Protein AF-A0A7S0ETT3-F1 (afdb_monomer_lite)

Organism: NCBI:txid3032

InterPro domains:
  IPR025924 YHYH domain [PF14240] (1-107)

Radius of gyration: 17.89 Å; chains: 1; bounding box: 46×50×37 Å

Foldseek 3Di:
DAFPVRAAADLFDDDDPPRDRCPDDCQPADDLQQWHADPVRRIHHNAQGQVLCVVQQAFDFPGSVLLPDPCSVVSGDQFADDDPNAGGHWDFGAADQQGATEIEQADRVGRGGAAACVVVPPPGPADNQQWDQDPPPRGIHHYQHSDPSRHGPDDPFDFPDWDWDPPDPPDTDIDTGGYHPVVVVVVVVVPPD

Secondary structure (DSSP, 8-state):
-EETTSPBB-SS---STT-----S--TTS--TTSEEE-TT--EEESS--HHHHHHTT----S-TTGGGSSSGGGGS-SBPPEETTEE-S--EEEE-TTS-EEE-SB-TTT-BBP--HHHHGGG----TTSEEE-TTT--EEEE--SSSS-S--S--SEEEEEEEEEEETTEEEEEEEEE-HHHHHHHHHH---

Structure (mmCIF, N/CA/C/O backbone):
data_AF-A0A7S0ETT3-F1
#
_entry.id   AF-A0A7S0ETT3-F1
#
loop_
_atom_site.group_PDB
_atom_site.id
_atom_site.type_symbol
_atom_site.label_atom_id
_atom_site.label_alt_id
_atom_site.label_comp_id
_atom_site.label_asym_id
_atom_site.label_entity_id
_atom_site.label_seq_id
_atom_site.pdbx_PDB_ins_code
_atom_site.Cartn_x
_atom_site.Cartn_y
_atom_site.Cartn_z
_atom_site.occupancy
_atom_site.B_iso_or_equiv
_atom_site.auth_seq_id
_atom_site.auth_comp_id
_atom_site.auth_asym_id
_atom_site.auth_atom_id
_atom_site.pdbx_PDB_model_num
ATOM 1 N N . GLY A 1 1 ? 3.659 -10.870 -0.869 1.00 91.06 1 GLY A N 1
ATOM 2 C CA . GLY A 1 1 ? 2.209 -11.173 -0.844 1.00 91.06 1 GLY A CA 1
ATOM 3 C C . GLY A 1 1 ? 1.653 -11.018 -2.242 1.00 91.06 1 GLY A C 1
ATOM 4 O O . GLY A 1 1 ? 2.444 -10.826 -3.158 1.00 91.06 1 GLY A O 1
ATOM 5 N N . PHE A 1 2 ? 0.336 -11.058 -2.416 1.00 95.88 2 PHE A N 1
ATOM 6 C CA . PHE A 1 2 ? -0.297 -10.838 -3.722 1.00 95.88 2 PHE A CA 1
ATOM 7 C C . PHE A 1 2 ? -1.311 -9.710 -3.638 1.00 95.88 2 PHE A C 1
ATOM 9 O O . PHE A 1 2 ? -2.062 -9.620 -2.664 1.00 95.88 2 PHE A O 1
ATOM 16 N N . ALA A 1 3 ? -1.319 -8.864 -4.660 1.00 97.44 3 ALA A N 1
ATOM 17 C CA . ALA A 1 3 ? -2.344 -7.863 -4.855 1.00 97.44 3 ALA A CA 1
ATOM 18 C C . ALA A 1 3 ? -3.672 -8.506 -5.279 1.00 97.44 3 ALA A C 1
ATOM 20 O O . ALA A 1 3 ? -3.701 -9.628 -5.789 1.00 97.44 3 ALA A O 1
ATOM 21 N N . ILE A 1 4 ? -4.783 -7.787 -5.110 1.00 96.81 4 ILE A N 1
ATOM 22 C CA . ILE A 1 4 ? -6.125 -8.265 -5.494 1.00 96.81 4 ILE A CA 1
ATOM 23 C C . ILE A 1 4 ? -6.276 -8.519 -7.003 1.00 96.81 4 ILE A C 1
ATOM 25 O O . ILE A 1 4 ? -7.163 -9.260 -7.410 1.00 96.81 4 ILE A O 1
ATOM 29 N N . ASN A 1 5 ? -5.397 -7.950 -7.833 1.00 95.69 5 ASN A N 1
ATOM 30 C CA . ASN A 1 5 ? -5.315 -8.234 -9.269 1.00 95.69 5 ASN A CA 1
ATOM 31 C C . ASN A 1 5 ? -4.357 -9.397 -9.608 1.00 95.69 5 ASN A C 1
ATOM 33 O O . ASN A 1 5 ? -4.062 -9.622 -10.778 1.00 95.69 5 ASN A O 1
ATOM 37 N N . GLY A 1 6 ? -3.844 -10.114 -8.603 1.00 95.69 6 GLY A N 1
ATOM 38 C CA . GLY A 1 6 ? -2.946 -11.260 -8.760 1.00 95.69 6 GLY A CA 1
ATOM 39 C C . GLY A 1 6 ? -1.465 -10.912 -8.933 1.00 95.69 6 GLY A C 1
ATOM 40 O O . GLY A 1 6 ? -0.632 -11.817 -8.924 1.00 95.69 6 GLY A O 1
ATOM 41 N N . VAL A 1 7 ? -1.105 -9.630 -9.051 1.00 96.38 7 VAL A N 1
ATOM 42 C CA . VAL A 1 7 ? 0.296 -9.208 -9.195 1.00 96.38 7 VAL A CA 1
ATOM 43 C C . VAL A 1 7 ? 1.031 -9.340 -7.851 1.00 96.38 7 VAL A C 1
ATOM 45 O O . VAL A 1 7 ? 0.507 -8.907 -6.821 1.00 96.38 7 VAL A O 1
ATOM 48 N N . PRO A 1 8 ? 2.242 -9.920 -7.803 1.00 95.44 8 PRO A N 1
ATOM 49 C CA . PRO A 1 8 ? 3.003 -10.028 -6.563 1.00 95.44 8 PRO A CA 1
ATOM 50 C C . PRO A 1 8 ? 3.417 -8.666 -5.986 1.00 95.44 8 PRO A C 1
ATOM 52 O O . PRO A 1 8 ? 3.894 -7.789 -6.704 1.00 95.44 8 PRO A O 1
ATOM 55 N N . PHE A 1 9 ? 3.313 -8.537 -4.662 1.00 94.00 9 PHE A N 1
ATOM 56 C CA . PHE A 1 9 ? 4.006 -7.510 -3.880 1.00 94.00 9 PHE A CA 1
ATOM 57 C C . PHE A 1 9 ? 5.355 -8.050 -3.414 1.00 94.00 9 PHE A C 1
ATOM 59 O O . PHE A 1 9 ? 5.395 -9.041 -2.667 1.00 94.00 9 PHE A O 1
ATOM 66 N N . VAL A 1 10 ? 6.434 -7.374 -3.803 1.00 89.38 10 VAL A N 1
ATOM 67 C CA . VAL A 1 10 ? 7.817 -7.772 -3.532 1.00 89.38 10 VAL A CA 1
ATOM 68 C C . VAL A 1 10 ? 8.529 -6.629 -2.813 1.00 89.38 10 VAL A C 1
ATOM 70 O O . VAL A 1 10 ? 8.758 -5.578 -3.385 1.00 89.38 10 VAL A O 1
ATOM 73 N N . HIS A 1 11 ? 8.855 -6.817 -1.530 1.00 82.69 11 HIS A N 1
ATOM 74 C CA . HIS A 1 11 ? 9.477 -5.766 -0.715 1.00 82.69 11 HIS A CA 1
ATOM 75 C C . HIS A 1 11 ? 10.946 -5.489 -1.086 1.00 82.69 11 HIS A C 1
ATOM 77 O O . HIS A 1 11 ? 11.376 -4.337 -1.070 1.00 82.69 11 HIS A O 1
ATOM 83 N N . ARG A 1 12 ? 11.729 -6.541 -1.362 1.00 70.56 12 ARG A N 1
ATOM 84 C CA . ARG A 1 12 ? 13.150 -6.430 -1.721 1.00 70.56 12 ARG A CA 1
ATOM 85 C C . ARG A 1 12 ? 13.325 -6.495 -3.230 1.00 70.56 12 ARG A C 1
ATOM 87 O O . ARG A 1 12 ? 12.878 -7.450 -3.856 1.00 70.56 12 ARG A O 1
ATOM 94 N N . HIS A 1 13 ? 14.072 -5.546 -3.768 1.00 59.38 13 HIS A N 1
ATOM 95 C CA . HIS A 1 13 ? 14.529 -5.568 -5.146 1.00 59.38 13 HIS A CA 1
ATOM 96 C C . HIS A 1 13 ? 15.811 -6.409 -5.245 1.00 59.38 13 HIS A C 1
ATOM 98 O O . HIS A 1 13 ? 16.885 -5.963 -4.851 1.00 59.38 13 HIS A O 1
ATOM 104 N N . TYR A 1 14 ? 15.681 -7.659 -5.695 1.00 52.03 14 TYR A N 1
ATOM 105 C CA . TYR A 1 14 ? 16.818 -8.515 -6.046 1.00 52.03 14 TYR A CA 1
ATOM 106 C C . TYR A 1 14 ? 17.037 -8.385 -7.551 1.00 52.03 14 TYR A C 1
ATOM 108 O O . TYR A 1 14 ? 16.421 -9.114 -8.323 1.00 52.03 14 TYR A O 1
ATOM 116 N N . ASP A 1 15 ? 17.896 -7.454 -7.953 1.00 46.25 15 ASP A N 1
ATOM 117 C CA . ASP A 1 15 ? 18.413 -7.425 -9.316 1.00 46.25 15 ASP A CA 1
ATOM 118 C C . ASP A 1 15 ? 19.884 -7.841 -9.274 1.00 46.25 15 ASP A C 1
ATOM 120 O O . ASP A 1 15 ? 20.656 -7.281 -8.499 1.00 46.25 15 ASP A O 1
ATOM 124 N N . ASP A 1 16 ? 20.217 -8.807 -10.135 1.00 42.44 16 ASP A N 1
ATOM 125 C CA . ASP A 1 16 ? 21.523 -9.432 -10.393 1.00 42.44 16 ASP A CA 1
ATOM 126 C C . ASP A 1 16 ? 21.766 -10.807 -9.722 1.00 42.44 16 ASP A C 1
ATOM 128 O O . ASP A 1 16 ? 21.651 -11.007 -8.511 1.00 42.44 16 ASP A O 1
ATOM 132 N N . SER A 1 17 ? 22.125 -11.751 -10.598 1.00 41.44 17 SER A N 1
ATOM 133 C CA . SER A 1 17 ? 22.796 -13.052 -10.446 1.00 41.44 17 SER A CA 1
ATOM 134 C C . SER A 1 17 ? 23.644 -13.336 -9.196 1.00 41.44 17 SER A C 1
ATOM 136 O O . SER A 1 17 ? 23.818 -14.513 -8.881 1.00 41.44 17 SER A O 1
ATOM 138 N N . ASP A 1 18 ? 24.141 -12.333 -8.477 1.00 45.78 18 ASP A N 1
ATOM 139 C CA . ASP A 1 18 ? 24.990 -12.507 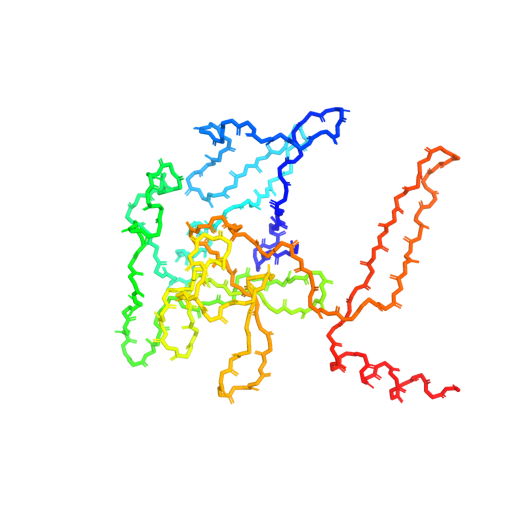-7.287 1.00 45.78 18 ASP A CA 1
ATOM 140 C C . ASP A 1 18 ? 24.242 -12.446 -5.944 1.00 45.78 18 ASP A C 1
ATOM 142 O O . ASP A 1 18 ? 24.839 -12.611 -4.875 1.00 45.78 18 ASP A O 1
ATOM 146 N N . GLY A 1 19 ? 22.925 -12.238 -5.973 1.00 47.16 19 GLY A N 1
ATOM 147 C CA . GLY A 1 19 ? 22.081 -12.304 -4.785 1.00 47.16 19 GLY A CA 1
ATOM 148 C C . GLY A 1 19 ? 22.398 -11.252 -3.712 1.00 47.16 19 GLY A C 1
ATOM 149 O O . GLY A 1 19 ? 22.178 -11.476 -2.520 1.00 47.16 19 GLY A O 1
ATOM 150 N N . GLN A 1 20 ? 22.946 -10.113 -4.131 1.00 43.69 20 GLN A N 1
ATOM 151 C CA . GLN A 1 20 ? 23.261 -8.981 -3.266 1.00 43.69 20 GLN A CA 1
ATOM 152 C C . GLN A 1 20 ? 22.113 -7.967 -3.249 1.00 43.69 20 GLN A C 1
ATOM 154 O O . GLN A 1 20 ? 21.419 -7.760 -4.240 1.00 43.69 20 GLN A O 1
ATOM 159 N N . ASP A 1 21 ? 21.924 -7.325 -2.095 1.00 47.66 21 ASP A N 1
ATOM 160 C CA . ASP A 1 21 ? 20.924 -6.277 -1.874 1.00 47.66 21 ASP A CA 1
ATOM 161 C C . ASP A 1 21 ? 21.311 -5.037 -2.694 1.00 47.66 21 ASP A C 1
ATOM 163 O O . ASP A 1 21 ? 22.201 -4.271 -2.304 1.00 47.66 21 ASP A O 1
ATOM 167 N N . TYR A 1 22 ? 20.695 -4.850 -3.864 1.00 49.09 22 TYR A N 1
ATOM 168 C CA . TYR A 1 22 ? 20.975 -3.687 -4.696 1.00 49.09 22 TYR A CA 1
ATOM 169 C C . TYR A 1 22 ? 20.338 -2.448 -4.052 1.00 49.09 22 TYR A C 1
ATOM 171 O O . TYR A 1 22 ? 19.210 -2.067 -4.338 1.00 49.09 22 TYR A O 1
ATOM 179 N N . SER A 1 23 ? 21.096 -1.781 -3.180 1.00 48.47 23 SER A N 1
ATOM 180 C CA . SER A 1 23 ? 20.791 -0.446 -2.629 1.00 48.47 23 SER A CA 1
ATOM 181 C C . SER A 1 23 ? 21.058 0.695 -3.631 1.00 48.47 23 SER A C 1
ATOM 183 O O . SER A 1 23 ? 21.233 1.853 -3.250 1.00 48.47 23 SER A O 1
ATOM 185 N N . GLY A 1 24 ? 21.146 0.358 -4.922 1.00 49.88 24 GLY A N 1
ATOM 186 C CA . GLY A 1 24 ? 21.443 1.280 -6.009 1.00 49.88 24 GLY A CA 1
ATOM 187 C C . GLY A 1 24 ? 20.281 2.209 -6.361 1.00 49.88 24 GLY A C 1
ATOM 188 O O . GLY A 1 24 ? 19.148 2.051 -5.920 1.00 49.88 24 GLY A O 1
ATOM 189 N N . ASN A 1 25 ? 20.598 3.217 -7.170 1.00 45.19 25 ASN A N 1
ATOM 190 C CA . ASN A 1 25 ? 19.705 4.310 -7.534 1.00 45.19 25 ASN A CA 1
ATOM 191 C C . ASN A 1 25 ? 18.450 3.798 -8.282 1.00 45.19 25 ASN A C 1
ATOM 193 O O . ASN A 1 25 ? 18.527 3.462 -9.461 1.00 45.19 25 ASN A O 1
ATOM 197 N N . MET A 1 26 ? 17.298 3.777 -7.597 1.00 53.03 26 MET A N 1
ATOM 198 C CA . MET A 1 26 ? 15.990 3.253 -8.051 1.00 53.03 26 MET A CA 1
ATOM 199 C C . MET A 1 26 ? 15.341 4.055 -9.200 1.00 53.03 26 MET A C 1
ATOM 201 O O . MET A 1 26 ? 14.186 3.830 -9.563 1.00 53.03 26 MET A O 1
ATOM 205 N N . ASN A 1 27 ? 16.064 5.020 -9.768 1.00 46.47 27 ASN A N 1
ATOM 206 C CA . ASN A 1 27 ? 15.517 6.082 -10.608 1.00 46.47 27 ASN A CA 1
ATOM 207 C C . ASN A 1 27 ? 15.065 5.642 -12.013 1.00 46.47 27 ASN A C 1
ATOM 209 O O . ASN A 1 27 ? 14.502 6.470 -12.722 1.00 46.47 27 ASN A O 1
ATOM 213 N N . MET A 1 28 ? 15.274 4.384 -12.429 1.00 49.62 28 MET A N 1
ATOM 214 C CA . MET A 1 28 ? 14.880 3.889 -13.766 1.00 49.62 28 MET A CA 1
ATOM 215 C C . MET A 1 28 ? 14.181 2.517 -13.767 1.00 49.62 28 MET A C 1
ATOM 217 O O . MET A 1 28 ? 14.100 1.882 -14.815 1.00 49.62 28 MET A O 1
ATOM 221 N N . LEU A 1 29 ? 13.693 2.042 -12.617 1.00 70.50 29 LEU A N 1
ATOM 222 C CA . LEU A 1 29 ? 13.254 0.648 -12.472 1.00 70.50 29 LEU A CA 1
ATOM 223 C C . LEU A 1 29 ? 11.739 0.438 -12.479 1.00 70.50 29 LEU A C 1
ATOM 225 O O . LEU A 1 29 ? 11.330 -0.694 -12.679 1.00 70.50 29 LEU A O 1
ATOM 229 N N .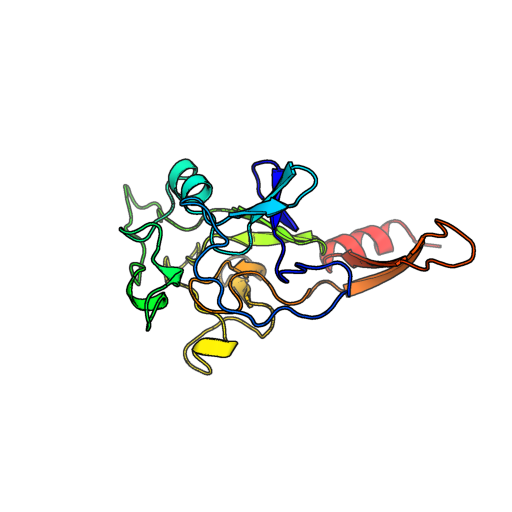 PHE A 1 30 ? 10.906 1.470 -12.311 1.00 85.56 30 PHE A N 1
ATOM 230 C CA . PHE A 1 30 ? 9.451 1.298 -12.182 1.00 85.56 30 PHE A CA 1
ATOM 231 C C . PHE A 1 30 ? 8.659 2.038 -13.254 1.00 85.56 30 PHE A C 1
ATOM 233 O O . PHE A 1 30 ? 9.007 3.151 -13.654 1.00 85.56 30 PHE A O 1
ATOM 240 N N . ASP A 1 31 ? 7.567 1.421 -13.693 1.00 90.50 31 ASP A N 1
ATOM 241 C CA . ASP A 1 31 ? 6.573 2.056 -14.542 1.00 90.50 31 ASP A CA 1
ATOM 242 C C . ASP A 1 31 ? 5.694 3.046 -13.755 1.00 90.50 31 ASP A C 1
ATOM 244 O O . ASP A 1 31 ? 5.788 3.190 -12.532 1.00 90.50 31 ASP A O 1
ATOM 248 N N . SER A 1 32 ? 4.792 3.735 -14.456 1.00 91.94 32 SER A N 1
ATOM 249 C CA . SER A 1 32 ? 3.862 4.685 -13.834 1.00 91.94 32 SER A CA 1
ATOM 250 C C . SER A 1 32 ? 2.867 4.038 -12.865 1.00 91.94 32 SER A C 1
ATOM 252 O O . SER A 1 32 ? 2.198 4.745 -12.114 1.00 91.94 32 SER A O 1
ATOM 254 N N . CYS A 1 33 ? 2.747 2.711 -12.884 1.00 92.75 33 CYS A N 1
ATOM 255 C CA . CYS A 1 33 ? 1.895 1.939 -11.997 1.00 92.75 33 CYS A CA 1
ATOM 256 C C . CYS A 1 33 ? 2.638 1.435 -10.755 1.00 92.75 33 CYS A C 1
ATOM 258 O O . CYS A 1 33 ? 2.001 0.764 -9.948 1.00 92.75 33 CYS A O 1
ATOM 260 N N . GLY A 1 34 ? 3.928 1.738 -10.571 1.00 90.06 34 GLY A N 1
ATOM 261 C CA . GLY A 1 34 ? 4.693 1.385 -9.372 1.00 90.06 34 GLY A CA 1
ATOM 262 C C . GLY A 1 34 ? 5.270 -0.036 -9.357 1.00 90.06 34 GLY A C 1
ATOM 263 O O . GLY A 1 34 ? 5.532 -0.592 -8.284 1.00 90.06 34 GLY A O 1
ATOM 264 N N . GLY A 1 35 ? 5.450 -0.651 -10.528 1.00 90.81 35 GLY A N 1
ATOM 265 C CA . GLY A 1 35 ? 6.061 -1.974 -10.653 1.00 90.81 35 GLY A CA 1
ATOM 266 C C . GLY A 1 35 ? 6.922 -2.126 -11.900 1.00 90.81 35 GLY A C 1
ATOM 267 O O . GLY A 1 35 ? 7.148 -1.173 -12.641 1.00 90.81 35 GLY A O 1
ATOM 268 N N . HIS A 1 36 ? 7.444 -3.332 -12.106 1.00 89.44 36 HIS A N 1
ATOM 269 C CA . HIS A 1 36 ? 8.190 -3.693 -13.311 1.00 89.44 36 HIS A CA 1
ATOM 270 C C . HIS A 1 36 ? 8.212 -5.197 -13.539 1.00 89.44 36 HIS A C 1
ATOM 272 O O . HIS A 1 36 ? 7.817 -5.986 -12.680 1.00 89.44 36 HIS A O 1
ATOM 278 N N . SER A 1 37 ? 8.681 -5.584 -14.724 1.00 89.38 37 SER A N 1
ATOM 279 C CA . SER A 1 37 ? 8.973 -6.977 -15.045 1.00 89.38 37 SER A CA 1
ATOM 280 C C . SER A 1 37 ? 10.430 -7.303 -14.749 1.00 89.38 37 SER A C 1
ATOM 282 O O . SER A 1 37 ? 11.315 -6.483 -14.994 1.00 89.38 37 SER A O 1
ATOM 284 N N . ASP A 1 38 ? 10.675 -8.516 -14.265 1.00 81.38 38 ASP A N 1
ATOM 285 C CA . ASP A 1 38 ? 12.019 -9.095 -14.234 1.00 81.38 38 ASP A CA 1
ATOM 286 C C . ASP A 1 38 ? 12.447 -9.613 -15.632 1.00 81.38 38 ASP A C 1
ATOM 288 O O . ASP A 1 38 ? 11.629 -9.629 -16.563 1.00 81.38 38 ASP A O 1
ATOM 292 N N . PRO A 1 39 ? 13.696 -10.090 -15.820 1.00 81.44 39 PRO A N 1
ATOM 293 C CA . PRO A 1 39 ? 14.158 -10.644 -17.101 1.00 81.44 39 PRO A CA 1
ATOM 294 C C . PRO A 1 39 ? 13.369 -11.862 -17.610 1.00 81.44 39 PRO A C 1
ATOM 296 O O . PRO A 1 39 ? 13.493 -12.242 -18.773 1.00 81.44 39 PRO A O 1
ATOM 299 N N . MET A 1 40 ? 12.558 -12.489 -16.754 1.00 81.50 40 MET A N 1
ATOM 300 C CA . MET A 1 40 ? 11.674 -13.606 -17.095 1.00 81.50 40 MET A CA 1
ATOM 301 C C . MET A 1 40 ? 10.256 -13.124 -17.455 1.00 81.50 40 MET A C 1
ATOM 303 O O . MET A 1 40 ? 9.352 -13.946 -17.603 1.00 81.50 40 MET A O 1
ATOM 307 N N . ASN A 1 41 ? 10.058 -11.811 -17.626 1.00 83.44 41 ASN A N 1
ATOM 308 C CA . ASN A 1 41 ? 8.784 -11.145 -17.910 1.00 83.44 41 ASN A CA 1
ATOM 309 C C . ASN A 1 41 ? 7.724 -11.324 -16.811 1.00 83.44 41 ASN A C 1
ATOM 311 O O . ASN A 1 41 ? 6.524 -11.355 -17.093 1.00 83.44 41 ASN A O 1
ATOM 315 N N . ARG A 1 42 ? 8.142 -11.450 -15.547 1.00 86.56 42 ARG A N 1
ATOM 316 C CA . ARG A 1 42 ? 7.214 -11.535 -14.413 1.00 86.56 42 ARG A CA 1
ATOM 317 C C . ARG A 1 42 ? 7.044 -10.158 -13.790 1.00 86.56 42 ARG A C 1
ATOM 319 O O . ARG A 1 42 ? 7.943 -9.650 -13.120 1.00 86.56 42 ARG A O 1
ATOM 326 N N . TYR A 1 43 ? 5.880 -9.565 -14.018 1.00 92.62 43 TYR A N 1
ATOM 327 C CA . TYR A 1 43 ? 5.544 -8.248 -13.494 1.00 92.62 43 TYR A CA 1
ATOM 328 C C . TYR A 1 43 ? 5.219 -8.296 -11.994 1.00 92.62 43 TYR A C 1
ATOM 330 O O . TYR A 1 43 ? 4.498 -9.190 -11.545 1.00 92.62 43 TYR A O 1
ATOM 338 N N . HIS A 1 44 ? 5.738 -7.344 -11.221 1.00 93.19 44 HIS A N 1
ATOM 339 C CA . HIS A 1 44 ? 5.538 -7.251 -9.776 1.00 93.19 44 HIS A CA 1
ATOM 340 C C . HIS A 1 44 ? 5.655 -5.805 -9.267 1.00 93.19 44 HIS A C 1
ATOM 342 O O . HIS A 1 44 ? 6.275 -4.951 -9.901 1.00 93.19 44 HIS A O 1
ATOM 348 N N . TYR A 1 45 ? 5.042 -5.526 -8.115 1.00 94.19 45 TYR A N 1
ATOM 349 C CA . TYR A 1 45 ? 5.056 -4.210 -7.472 1.00 94.19 45 TYR A CA 1
ATOM 350 C C . TYR A 1 45 ? 6.110 -4.138 -6.365 1.00 94.19 45 TYR A C 1
ATOM 352 O O . TYR A 1 45 ? 6.178 -5.039 -5.523 1.00 94.19 45 TYR A O 1
ATOM 360 N N . HIS A 1 46 ? 6.844 -3.023 -6.314 1.00 89.31 46 HIS A N 1
ATOM 361 C CA . HIS A 1 46 ? 7.763 -2.677 -5.212 1.00 89.31 46 HIS A CA 1
ATOM 362 C C . HIS A 1 46 ? 7.291 -1.475 -4.394 1.00 89.31 46 HIS A C 1
ATOM 364 O O . HIS A 1 46 ? 7.697 -1.309 -3.245 1.00 89.31 46 HIS A O 1
ATOM 370 N N . ILE A 1 47 ? 6.437 -0.633 -4.978 1.00 92.12 47 ILE A N 1
ATOM 371 C CA . ILE A 1 47 ? 5.904 0.590 -4.368 1.00 92.12 47 ILE A CA 1
ATOM 372 C C . ILE A 1 47 ? 4.370 0.623 -4.507 1.00 92.12 47 ILE A C 1
ATOM 374 O O . ILE A 1 47 ? 3.821 -0.202 -5.243 1.00 92.12 47 ILE A O 1
ATOM 378 N N . PRO A 1 48 ? 3.649 1.517 -3.795 1.00 95.25 48 PRO A N 1
ATOM 379 C CA . PRO A 1 48 ? 2.206 1.673 -3.939 1.00 95.25 48 PRO A CA 1
ATOM 380 C C . PRO A 1 48 ? 1.741 1.673 -5.407 1.00 95.25 48 PRO A C 1
ATOM 382 O O . PRO A 1 48 ? 2.136 2.564 -6.165 1.00 95.25 48 PRO A O 1
ATOM 385 N N . PRO A 1 49 ? 0.909 0.696 -5.822 1.00 95.50 49 PRO A N 1
ATOM 386 C CA . PRO A 1 49 ? 0.610 0.495 -7.225 1.00 95.50 49 PRO A CA 1
ATOM 387 C C . PRO A 1 49 ? -0.478 1.458 -7.703 1.00 95.50 49 PRO A C 1
ATOM 389 O O . PRO A 1 49 ? -1.668 1.171 -7.556 1.00 95.50 49 PRO A O 1
ATOM 392 N N . LEU A 1 50 ? -0.093 2.608 -8.262 1.00 94.88 50 LEU A N 1
ATOM 393 C CA . LEU A 1 50 ? -1.026 3.703 -8.571 1.00 94.88 50 LEU A CA 1
ATOM 394 C C . LEU A 1 50 ? -2.206 3.274 -9.441 1.00 94.88 50 LEU A C 1
ATOM 396 O O . LEU A 1 50 ? -3.345 3.570 -9.107 1.00 94.88 50 LEU A O 1
ATOM 400 N N . CYS A 1 51 ? -1.958 2.502 -10.496 1.00 95.25 51 CYS A N 1
ATOM 401 C CA . CYS A 1 51 ? -3.020 2.046 -11.392 1.00 95.25 51 CYS A CA 1
ATOM 402 C C . CYS A 1 51 ? -4.024 1.117 -10.686 1.00 95.25 51 CYS A C 1
ATOM 404 O O . CYS A 1 51 ? -5.219 1.159 -10.972 1.00 95.25 51 CYS A O 1
ATOM 406 N N . LEU A 1 52 ? -3.561 0.292 -9.737 1.00 95.69 52 LEU A N 1
ATOM 407 C CA . LEU A 1 52 ? -4.450 -0.542 -8.927 1.00 95.69 52 LEU A CA 1
ATOM 408 C C . LEU A 1 52 ? -5.227 0.305 -7.913 1.00 95.69 52 LEU A C 1
ATOM 410 O O . LEU A 1 52 ? -6.413 0.064 -7.699 1.00 95.69 52 LEU A O 1
ATOM 414 N N . LEU A 1 53 ? -4.578 1.302 -7.313 1.00 94.31 53 LEU A N 1
ATOM 415 C CA . LEU A 1 53 ? -5.218 2.249 -6.403 1.00 94.31 53 LEU A CA 1
ATOM 416 C C . LEU A 1 53 ? -6.337 3.017 -7.120 1.00 94.31 53 LEU A C 1
ATOM 418 O O . LEU A 1 53 ? -7.472 3.019 -6.648 1.00 94.31 53 LEU A O 1
ATOM 422 N N . GLU A 1 54 ? -6.056 3.590 -8.287 1.00 92.00 54 GLU A N 1
ATOM 423 C CA . GLU A 1 54 ? -7.027 4.326 -9.105 1.00 92.00 54 GLU A CA 1
ATOM 424 C C . GLU A 1 54 ? -8.202 3.445 -9.533 1.00 92.00 54 GLU A C 1
ATOM 426 O O . GLU A 1 54 ? -9.356 3.837 -9.363 1.00 92.00 54 GLU A O 1
ATOM 431 N N . ALA A 1 55 ? -7.932 2.217 -9.991 1.00 92.69 55 ALA A N 1
ATOM 432 C CA . ALA A 1 55 ? -8.976 1.257 -10.358 1.00 92.69 55 ALA A CA 1
ATOM 433 C C . ALA A 1 55 ? -9.918 0.903 -9.190 1.00 92.69 55 ALA A C 1
ATOM 435 O O . ALA A 1 55 ? -11.044 0.463 -9.417 1.00 92.69 55 ALA A O 1
ATOM 436 N N . ASN A 1 56 ? -9.474 1.109 -7.947 1.00 90.88 56 ASN A N 1
ATOM 437 C CA . ASN A 1 56 ? -10.248 0.878 -6.729 1.00 90.88 56 ASN A CA 1
ATOM 438 C C . ASN A 1 56 ? -10.680 2.186 -6.048 1.00 90.88 56 ASN A C 1
ATOM 440 O O . ASN A 1 56 ? -10.965 2.189 -4.849 1.00 90.88 56 ASN A O 1
ATOM 444 N N . ASN A 1 57 ? -10.733 3.297 -6.793 1.00 88.50 57 ASN A N 1
ATOM 445 C CA . ASN A 1 57 ? -11.135 4.620 -6.302 1.00 88.50 57 ASN A CA 1
ATOM 446 C C . ASN A 1 57 ? -10.344 5.068 -5.061 1.00 88.50 57 ASN A C 1
ATOM 448 O O . ASN A 1 57 ? -10.882 5.711 -4.151 1.00 88.50 57 ASN A O 1
ATOM 452 N N . CYS A 1 58 ? -9.066 4.691 -4.992 1.00 89.00 58 CYS A N 1
ATOM 453 C CA . CYS A 1 58 ? -8.185 5.152 -3.938 1.00 89.00 58 CYS A CA 1
ATOM 454 C C . CYS A 1 58 ? -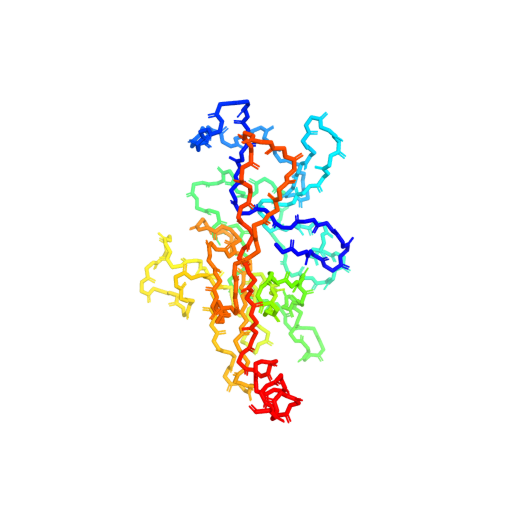7.619 6.538 -4.261 1.00 89.00 58 CYS A C 1
ATOM 456 O O . CYS A 1 58 ? -7.420 6.894 -5.418 1.00 89.00 58 CYS A O 1
ATOM 458 N N . THR A 1 59 ? -7.326 7.320 -3.225 1.00 89.94 59 THR A N 1
ATOM 459 C CA . THR A 1 59 ? -6.625 8.593 -3.366 1.00 89.94 59 THR A CA 1
ATOM 460 C C . THR A 1 59 ? -5.184 8.318 -3.798 1.00 89.94 59 THR A C 1
ATOM 462 O O . THR A 1 59 ? -4.510 7.480 -3.200 1.00 89.94 59 THR A O 1
ATOM 465 N N . THR A 1 60 ? -4.720 9.017 -4.832 1.00 92.25 60 THR A N 1
ATOM 466 C CA . THR A 1 60 ? -3.370 8.895 -5.398 1.00 92.25 60 THR A CA 1
ATOM 467 C C . THR A 1 60 ? -2.695 10.268 -5.513 1.00 92.25 60 THR A C 1
ATOM 469 O O . THR A 1 60 ? -3.371 11.304 -5.469 1.00 92.25 60 THR A O 1
ATOM 472 N N . PRO A 1 61 ? -1.354 10.319 -5.601 1.00 93.19 61 PRO A N 1
ATOM 473 C CA . PRO A 1 61 ? -0.626 11.545 -5.897 1.00 93.19 61 PRO A CA 1
ATOM 474 C C . PRO A 1 61 ? -0.896 11.988 -7.341 1.00 93.19 61 PRO A C 1
ATOM 476 O O . PRO A 1 61 ? -1.207 11.178 -8.208 1.00 93.19 61 PRO A O 1
ATOM 479 N N . GLN A 1 62 ? -0.720 13.279 -7.630 1.00 90.06 62 GLN A N 1
ATOM 480 C CA . GLN A 1 62 ? -0.941 13.820 -8.984 1.00 90.06 62 GLN A CA 1
ATOM 481 C C . GLN A 1 62 ? 0.092 13.347 -10.011 1.00 90.06 62 GLN A C 1
ATOM 483 O O . GLN A 1 62 ? -0.134 13.429 -11.216 1.00 90.06 62 GLN A O 1
ATOM 488 N N . ARG A 1 63 ? 1.264 12.928 -9.534 1.00 91.44 63 ARG A N 1
ATOM 489 C CA . ARG A 1 63 ? 2.397 12.545 -10.363 1.00 91.44 63 ARG A CA 1
ATOM 490 C C . ARG A 1 63 ? 2.702 11.079 -10.157 1.00 91.44 63 ARG A C 1
ATOM 492 O O . ARG A 1 63 ? 2.830 10.640 -9.017 1.00 91.44 63 ARG A O 1
ATOM 499 N N . ALA A 1 64 ? 2.879 10.362 -11.263 1.00 90.69 64 ALA A N 1
ATOM 500 C CA . ALA A 1 64 ? 3.267 8.965 -11.209 1.00 90.69 64 ALA A CA 1
ATOM 501 C C . ALA A 1 64 ? 4.640 8.805 -10.551 1.00 90.69 64 ALA A C 1
ATOM 503 O O . ALA A 1 64 ? 4.772 7.972 -9.678 1.00 90.69 64 ALA A O 1
ATOM 504 N N . ASP A 1 65 ? 5.605 9.677 -10.845 1.00 89.88 65 ASP A N 1
ATOM 505 C CA . ASP A 1 65 ? 6.984 9.637 -10.339 1.00 89.88 65 ASP A CA 1
ATOM 506 C C . ASP A 1 65 ? 7.173 10.213 -8.918 1.00 89.88 65 ASP A C 1
ATOM 508 O O . ASP A 1 65 ? 8.256 10.678 -8.560 1.00 89.88 65 ASP A O 1
ATOM 512 N N . TRP A 1 66 ? 6.128 10.187 -8.084 1.00 91.38 66 TRP A N 1
ATOM 513 C CA . TRP A 1 66 ? 6.126 10.742 -6.721 1.00 91.38 66 TRP A CA 1
ATOM 514 C C . TRP A 1 66 ? 7.256 10.201 -5.833 1.00 91.38 66 TRP A C 1
ATOM 516 O O . TRP A 1 66 ? 7.737 10.907 -4.947 1.00 91.38 66 TRP A O 1
ATOM 526 N N . TRP A 1 67 ? 7.696 8.963 -6.074 1.00 87.25 67 TRP A N 1
ATOM 527 C CA . TRP A 1 67 ? 8.735 8.289 -5.292 1.00 87.25 67 TRP A CA 1
ATOM 528 C C . TRP A 1 67 ? 10.141 8.857 -5.535 1.00 87.25 67 TRP A C 1
ATOM 530 O O . TRP A 1 67 ? 11.051 8.569 -4.763 1.00 87.25 67 TRP A O 1
ATOM 540 N N . LEU A 1 68 ? 10.328 9.660 -6.590 1.00 86.00 68 LEU A N 1
ATOM 541 C CA . LEU A 1 68 ? 11.590 10.346 -6.892 1.00 86.00 68 LEU A CA 1
ATOM 542 C C . LEU A 1 68 ? 11.743 11.671 -6.129 1.00 86.00 68 LEU A C 1
ATOM 544 O O . LEU A 1 68 ? 12.813 12.283 -6.159 1.00 86.00 68 LEU A O 1
ATOM 548 N N . ALA A 1 69 ? 10.683 12.153 -5.476 1.00 87.19 69 ALA A N 1
ATOM 549 C CA . ALA A 1 69 ? 10.738 13.387 -4.706 1.00 87.19 69 ALA A CA 1
ATOM 550 C C . ALA A 1 69 ? 11.641 13.232 -3.470 1.00 87.19 69 ALA A C 1
ATOM 552 O O . ALA A 1 69 ? 11.709 12.167 -2.865 1.00 87.19 69 ALA A O 1
ATOM 553 N N . LEU A 1 70 ? 12.275 14.328 -3.033 1.00 86.06 70 LEU A N 1
ATOM 554 C CA . LEU A 1 70 ? 13.038 14.353 -1.773 1.00 86.06 70 LEU A CA 1
ATOM 555 C C . LEU A 1 70 ? 12.157 14.006 -0.556 1.00 86.06 70 LEU A C 1
ATOM 557 O O . LEU A 1 70 ? 12.630 13.404 0.406 1.00 86.06 70 LEU A O 1
ATOM 561 N N . HIS A 1 71 ? 10.877 14.381 -0.638 1.00 87.81 71 HIS A N 1
ATOM 562 C CA . HIS A 1 71 ? 9.841 14.143 0.365 1.00 87.81 71 HIS A CA 1
ATOM 563 C C . HIS A 1 71 ? 8.624 13.459 -0.281 1.00 87.81 71 HIS A C 1
ATOM 565 O O . HIS A 1 71 ? 7.630 14.139 -0.579 1.00 87.81 71 HIS A O 1
ATOM 571 N N . PRO A 1 72 ? 8.691 12.146 -0.572 1.00 90.06 72 PRO A N 1
ATOM 572 C CA . PRO A 1 72 ? 7.618 11.406 -1.237 1.00 90.06 72 PRO A CA 1
ATOM 573 C C . PRO A 1 72 ? 6.265 11.509 -0.522 1.00 90.06 72 PRO A C 1
ATOM 575 O O . PRO A 1 72 ? 5.230 11.649 -1.171 1.00 90.06 72 PRO A O 1
ATOM 578 N N . GLU A 1 73 ? 6.256 11.541 0.810 1.00 90.44 73 GLU A N 1
ATOM 579 C CA . GLU A 1 73 ? 5.058 11.685 1.642 1.00 90.44 73 GLU A CA 1
ATOM 580 C C . GLU A 1 73 ? 4.285 12.977 1.370 1.00 90.44 73 GLU A C 1
ATOM 582 O O . GLU A 1 73 ? 3.068 13.017 1.531 1.00 90.44 73 GLU A O 1
ATOM 587 N N . THR A 1 74 ? 4.968 14.036 0.930 1.00 91.88 74 THR A N 1
ATOM 588 C CA . THR A 1 74 ? 4.323 15.323 0.628 1.00 91.88 74 THR A CA 1
ATOM 589 C C . THR A 1 74 ? 3.605 15.327 -0.718 1.00 91.88 74 THR A C 1
ATOM 591 O O . THR A 1 74 ? 2.808 16.225 -0.980 1.00 91.88 74 THR A O 1
ATOM 594 N N . GLN A 1 75 ? 3.869 14.331 -1.568 1.00 94.38 75 GLN A N 1
ATOM 595 C CA . GLN A 1 75 ? 3.215 14.190 -2.870 1.00 94.38 75 GLN A CA 1
ATOM 596 C C . GLN A 1 75 ? 1.814 13.577 -2.747 1.00 94.38 75 GLN A C 1
ATOM 598 O O . GLN A 1 75 ? 1.011 13.676 -3.675 1.00 94.38 75 GLN A O 1
ATOM 603 N N . TRP A 1 76 ? 1.513 12.965 -1.600 1.00 93.12 76 TRP A N 1
ATOM 604 C CA . TRP A 1 76 ? 0.238 12.325 -1.308 1.00 93.12 76 TRP A CA 1
ATOM 605 C C . TRP A 1 76 ? -0.649 13.249 -0.462 1.00 93.12 76 TRP A C 1
ATOM 607 O O . TRP A 1 76 ? -0.166 13.888 0.478 1.00 93.12 76 TRP A O 1
ATOM 617 N N . PRO A 1 77 ? -1.966 13.315 -0.727 1.00 92.38 77 PRO A N 1
ATOM 618 C CA . PRO A 1 77 ? -2.896 13.978 0.181 1.00 92.38 77 PRO A CA 1
ATOM 619 C C . PRO A 1 77 ? -2.800 13.390 1.593 1.00 92.38 77 PRO A C 1
ATOM 621 O O . PRO A 1 77 ? -2.812 12.173 1.752 1.00 92.38 77 PRO A O 1
ATOM 624 N N . ARG A 1 78 ? -2.742 14.236 2.632 1.00 90.69 78 ARG A N 1
ATOM 625 C CA . ARG A 1 78 ? -2.633 13.774 4.035 1.00 90.69 78 ARG A CA 1
ATOM 626 C C . ARG A 1 78 ? -3.868 13.031 4.539 1.00 90.69 78 ARG A C 1
ATOM 628 O O . ARG A 1 78 ? -3.780 12.263 5.493 1.00 90.69 78 ARG A O 1
ATOM 635 N N . LYS A 1 79 ? -5.019 13.304 3.934 1.00 89.25 79 LYS A N 1
ATOM 636 C CA . LYS A 1 79 ? -6.300 12.713 4.294 1.00 89.25 79 LYS A CA 1
ATOM 637 C C . LYS A 1 79 ? -7.118 12.504 3.034 1.00 89.25 79 LYS A C 1
ATOM 639 O O . LYS A 1 79 ? -7.049 13.325 2.116 1.00 89.25 79 LYS A O 1
ATOM 644 N N . THR A 1 80 ? -7.869 11.418 2.992 1.00 85.81 80 THR A N 1
ATOM 645 C CA . THR A 1 80 ? -8.771 11.150 1.880 1.00 85.81 80 THR A CA 1
ATOM 646 C C . THR A 1 80 ? -9.990 12.068 1.931 1.00 85.81 80 THR A C 1
ATOM 648 O O . THR A 1 80 ? -10.340 12.635 2.972 1.00 85.81 80 THR A O 1
ATOM 651 N N . SER A 1 81 ? -10.638 12.240 0.780 1.00 70.62 81 SER A N 1
ATOM 652 C CA . SER A 1 81 ? -11.928 12.926 0.715 1.00 70.62 81 SER A CA 1
ATOM 653 C C . SER A 1 81 ? -13.055 11.938 1.009 1.00 70.62 81 SER A C 1
ATOM 655 O O . SER A 1 81 ? -13.021 10.789 0.570 1.00 70.62 81 SER A O 1
ATOM 657 N N . LYS A 1 82 ? -14.088 12.389 1.722 1.00 64.94 82 LYS A N 1
ATOM 658 C CA . LYS A 1 82 ? -15.348 11.647 1.812 1.00 64.94 82 LYS A CA 1
ATOM 659 C C . LYS A 1 82 ? -16.202 11.987 0.599 1.00 64.94 82 LYS A C 1
ATOM 661 O O . LYS A 1 82 ? -16.448 13.165 0.356 1.00 64.94 82 LYS A O 1
ATOM 666 N N . HIS A 1 83 ? -16.698 10.978 -0.106 1.00 56.62 83 HIS A N 1
ATOM 667 C CA . HIS A 1 83 ? -17.766 11.152 -1.092 1.00 56.62 83 HIS A CA 1
ATOM 668 C C . HIS A 1 83 ? -18.988 10.393 -0.582 1.00 56.62 83 HIS A C 1
ATOM 670 O O . HIS A 1 83 ? -18.875 9.226 -0.211 1.00 56.62 83 HIS A O 1
ATOM 676 N N . ASP A 1 84 ? -20.132 11.070 -0.480 1.00 54.56 84 ASP A N 1
ATOM 677 C CA . ASP A 1 84 ? -21.390 10.505 0.040 1.00 54.56 84 ASP A CA 1
ATOM 678 C C . ASP A 1 84 ? -21.278 9.841 1.428 1.00 54.56 84 ASP A C 1
ATOM 680 O O . ASP A 1 84 ? -21.947 8.858 1.733 1.00 54.56 84 ASP A O 1
ATOM 684 N N . GLY A 1 85 ? -20.405 10.367 2.293 1.00 56.09 85 GLY A N 1
ATOM 685 C CA . GLY A 1 85 ? -20.193 9.838 3.646 1.00 56.09 85 GLY A CA 1
ATOM 686 C C . GLY A 1 85 ? -19.336 8.568 3.719 1.00 56.09 85 GLY A C 1
ATOM 687 O O . GLY A 1 85 ? -18.986 8.153 4.824 1.00 56.09 85 GLY A O 1
ATOM 688 N N . ILE A 1 86 ? -18.934 8.001 2.578 1.00 57.75 86 ILE A N 1
ATOM 689 C CA . ILE A 1 86 ? -17.992 6.883 2.489 1.00 57.75 86 ILE A CA 1
ATOM 690 C C . ILE A 1 86 ? -16.573 7.453 2.425 1.00 57.75 86 ILE A C 1
ATOM 692 O O . ILE A 1 86 ? -16.299 8.384 1.662 1.00 57.75 86 ILE A O 1
ATOM 696 N N . GLN A 1 87 ? -15.665 6.905 3.237 1.00 63.81 87 GLN A N 1
ATOM 697 C CA . GLN A 1 87 ? -14.236 7.185 3.099 1.00 63.81 87 GLN A CA 1
ATOM 698 C C . GLN A 1 87 ? -13.785 6.632 1.744 1.00 63.81 87 GLN A C 1
ATOM 700 O O . GLN A 1 87 ? -13.636 5.422 1.583 1.00 63.81 87 GLN A O 1
ATOM 705 N N . GLN A 1 88 ? -13.599 7.499 0.748 1.00 60.19 88 GLN A N 1
ATOM 706 C CA . GLN A 1 88 ? -12.863 7.099 -0.448 1.00 60.19 88 GLN A CA 1
ATOM 707 C C . GLN A 1 88 ? -11.393 6.931 -0.050 1.00 60.19 88 GLN A C 1
ATOM 709 O O . GLN A 1 88 ? -10.953 7.556 0.912 1.00 60.19 88 GLN A O 1
ATOM 714 N N . GLY A 1 89 ? -10.615 6.097 -0.737 1.00 60.38 89 GLY A N 1
ATOM 715 C CA . GLY A 1 89 ? -9.161 6.092 -0.534 1.00 60.38 89 GLY A CA 1
ATOM 716 C C . GLY A 1 89 ? -8.536 4.905 0.192 1.00 60.38 89 GLY A C 1
ATOM 717 O O . GLY A 1 89 ? -7.370 4.610 -0.066 1.00 60.38 89 GLY A O 1
ATOM 718 N N . ALA A 1 90 ? -9.281 4.217 1.053 1.00 70.31 90 ALA A N 1
ATOM 719 C CA . ALA A 1 90 ? -8.761 3.157 1.912 1.00 70.31 90 ALA A CA 1
ATOM 720 C C . ALA A 1 90 ? -9.334 1.789 1.518 1.00 70.31 90 ALA A C 1
ATOM 722 O O . ALA A 1 90 ? -10.365 1.362 2.037 1.00 70.31 90 ALA A O 1
ATOM 723 N N . ALA A 1 91 ? -8.695 1.118 0.559 1.00 85.69 91 ALA A N 1
ATOM 724 C CA . ALA A 1 91 ? -9.176 -0.157 0.033 1.00 85.69 91 ALA A CA 1
ATOM 725 C C . ALA A 1 91 ? -8.181 -1.294 0.269 1.00 85.69 91 ALA A C 1
ATOM 727 O O . ALA A 1 91 ? -6.967 -1.090 0.341 1.00 85.69 91 ALA A O 1
ATOM 728 N N . LEU A 1 92 ? -8.723 -2.510 0.363 1.00 93.94 92 LEU A N 1
ATOM 729 C CA . LEU A 1 92 ? -7.953 -3.747 0.391 1.00 93.94 92 LEU A CA 1
ATOM 730 C C . LEU A 1 92 ? -7.177 -3.882 -0.924 1.00 93.94 92 LEU A C 1
ATOM 732 O O . LEU A 1 92 ? -7.772 -4.030 -1.987 1.00 93.94 92 LEU A O 1
ATOM 736 N N . MET A 1 93 ? -5.853 -3.848 -0.845 1.00 96.19 93 MET A N 1
ATOM 737 C CA . MET A 1 93 ? -4.954 -3.962 -1.994 1.00 96.19 93 MET A CA 1
ATOM 738 C C . MET A 1 93 ? -4.428 -5.373 -2.194 1.00 96.19 93 MET A C 1
ATOM 740 O O . MET A 1 93 ? -4.004 -5.704 -3.298 1.00 96.19 93 MET A O 1
ATOM 744 N N . GLY A 1 94 ? -4.467 -6.223 -1.170 1.00 96.56 94 GLY A N 1
ATOM 745 C CA . GLY A 1 94 ? -4.035 -7.608 -1.287 1.00 96.56 94 GLY A CA 1
ATOM 746 C C . GLY A 1 94 ? -3.909 -8.320 0.047 1.00 96.56 94 GLY A C 1
ATOM 747 O O . GLY A 1 94 ? -4.435 -7.870 1.061 1.00 96.56 94 GLY A O 1
ATOM 748 N N . TRP A 1 95 ? -3.175 -9.427 0.033 1.00 95.56 95 TRP A N 1
ATOM 749 C CA . TRP A 1 95 ? -2.903 -10.243 1.212 1.00 95.56 95 TRP A CA 1
ATOM 750 C C . TRP A 1 95 ? -1.407 -10.531 1.338 1.00 95.56 95 TRP A C 1
ATOM 752 O O . TRP A 1 95 ? -0.712 -10.852 0.362 1.00 95.56 95 TRP A O 1
ATOM 762 N N . ALA A 1 96 ? -0.901 -10.404 2.560 1.00 94.94 96 ALA A N 1
ATOM 763 C CA . ALA A 1 96 ? 0.443 -10.822 2.918 1.00 94.94 96 ALA A CA 1
ATOM 764 C C . ALA A 1 96 ? 0.523 -12.355 3.017 1.00 94.94 96 ALA A C 1
ATOM 766 O O . ALA A 1 96 ? -0.491 -13.049 3.092 1.00 94.94 96 ALA A O 1
ATOM 767 N N . LEU A 1 97 ? 1.744 -12.901 2.987 1.00 90.31 97 LEU A N 1
ATOM 768 C CA . LEU A 1 97 ? 1.946 -14.359 3.013 1.00 90.31 97 LEU A CA 1
ATOM 769 C C . LEU A 1 97 ? 1.611 -14.987 4.372 1.00 90.31 97 LEU A C 1
ATOM 771 O O . LEU A 1 97 ? 1.473 -16.201 4.461 1.00 90.31 97 LEU A O 1
ATOM 775 N N . ASP A 1 98 ? 1.468 -14.169 5.411 1.00 89.69 98 ASP A N 1
ATOM 776 C CA . ASP A 1 98 ? 1.010 -14.570 6.738 1.00 89.69 98 ASP A CA 1
ATOM 777 C C . ASP A 1 98 ? -0.508 -14.471 6.930 1.00 89.69 98 ASP A C 1
ATOM 779 O O . ASP A 1 98 ? -1.021 -14.747 8.016 1.00 89.69 98 ASP A O 1
ATOM 783 N N . GLY A 1 99 ? -1.229 -14.117 5.864 1.00 89.25 99 GLY A N 1
ATOM 784 C CA . GLY A 1 99 ? -2.683 -14.106 5.827 1.00 89.25 99 GLY A CA 1
ATOM 785 C C . GLY A 1 99 ? -3.325 -12.842 6.387 1.00 89.25 99 GLY A C 1
ATOM 786 O O . GLY A 1 99 ? -4.547 -12.816 6.489 1.00 89.25 99 GLY A O 1
ATOM 787 N N . PHE A 1 100 ? -2.563 -11.799 6.727 1.00 94.12 100 PHE A N 1
ATOM 788 C CA . PHE A 1 100 ? -3.147 -10.494 7.046 1.00 94.12 100 PHE A CA 1
ATOM 789 C C . PHE A 1 100 ? -3.376 -9.654 5.778 1.00 94.12 100 PHE A C 1
ATOM 791 O O . PHE A 1 100 ? -2.606 -9.753 4.813 1.00 94.12 100 PHE A O 1
ATOM 798 N N . PRO A 1 101 ? -4.435 -8.826 5.748 1.00 96.00 101 PRO A N 1
ATOM 799 C CA . PRO A 1 101 ? -4.725 -7.976 4.604 1.00 96.00 101 PRO A CA 1
ATOM 800 C C . PRO A 1 101 ? -3.699 -6.844 4.481 1.00 96.00 101 PRO A C 1
ATOM 802 O O . PRO A 1 101 ? -3.169 -6.344 5.473 1.00 96.00 101 PRO A O 1
ATOM 805 N N . ILE A 1 102 ? -3.461 -6.417 3.245 1.00 97.25 102 ILE A N 1
ATOM 806 C CA . ILE A 1 102 ? -2.663 -5.244 2.891 1.00 97.25 102 ILE A CA 1
ATOM 807 C C . ILE A 1 102 ? -3.624 -4.193 2.340 1.00 97.25 102 ILE A C 1
ATOM 809 O O . ILE A 1 102 ? -4.280 -4.433 1.327 1.00 97.25 102 ILE A O 1
ATOM 813 N N . PHE A 1 103 ? -3.709 -3.042 2.992 1.00 96.25 103 PHE A N 1
ATOM 814 C CA . PHE A 1 103 ? -4.514 -1.894 2.582 1.00 96.25 103 PHE A CA 1
ATOM 815 C C . PHE A 1 103 ? -3.688 -0.877 1.792 1.00 96.25 103 PHE A C 1
ATOM 817 O O . PHE A 1 103 ? -2.456 -0.869 1.849 1.00 96.25 103 PHE A O 1
ATOM 824 N N . SER A 1 104 ? -4.379 -0.009 1.051 1.00 95.00 104 SER A N 1
ATOM 825 C CA . SER A 1 104 ? -3.799 1.197 0.450 1.00 95.00 104 SER A CA 1
ATOM 826 C C . SER A 1 104 ? -3.136 2.092 1.512 1.00 95.00 104 SER A C 1
ATOM 828 O O . SER A 1 104 ? -3.300 1.842 2.703 1.00 95.00 104 SER A O 1
ATOM 830 N N . PRO A 1 105 ? -2.416 3.165 1.131 1.00 95.19 105 PRO A N 1
ATOM 831 C CA . PRO A 1 105 ? -1.751 4.039 2.101 1.00 95.19 105 PRO A CA 1
ATOM 832 C C . PRO A 1 105 ? -2.647 4.794 3.083 1.00 95.19 105 PRO A C 1
ATOM 834 O O . PRO A 1 105 ? -2.138 5.585 3.868 1.00 95.19 105 PRO A O 1
ATOM 837 N N . TYR A 1 106 ? -3.961 4.594 3.054 1.00 93.69 106 TYR A N 1
ATOM 838 C CA . TYR A 1 106 ? -4.908 5.326 3.878 1.00 93.69 106 TYR A CA 1
ATOM 839 C C . TYR A 1 106 ? -5.626 4.401 4.844 1.00 93.69 106 TYR A C 1
ATOM 841 O O . TYR A 1 106 ? -6.087 3.321 4.475 1.00 93.69 106 TYR A O 1
ATOM 849 N N . ASP A 1 107 ? -5.757 4.866 6.078 1.00 92.44 107 ASP A N 1
ATOM 850 C CA . ASP A 1 107 ? -6.526 4.193 7.112 1.00 92.44 107 ASP A CA 1
ATOM 851 C C . ASP A 1 107 ? -8.025 4.125 6.741 1.00 92.44 107 ASP A C 1
ATOM 853 O O . ASP A 1 107 ? -8.622 5.168 6.455 1.00 92.44 107 ASP A O 1
ATOM 857 N N . PRO A 1 108 ? -8.662 2.937 6.747 1.00 88.69 108 PRO A N 1
ATOM 858 C CA . PRO A 1 108 ? -10.076 2.786 6.387 1.00 88.69 108 PRO A CA 1
ATOM 859 C C . PRO A 1 108 ? -11.068 3.391 7.379 1.00 88.69 108 PRO A C 1
ATOM 861 O O . PRO A 1 108 ? -12.210 3.667 7.011 1.00 88.69 108 PRO A O 1
ATOM 864 N N . GLU A 1 109 ? -10.657 3.636 8.616 1.00 88.00 109 GLU A N 1
ATOM 865 C CA . GLU A 1 109 ? -11.483 4.210 9.673 1.00 88.00 109 GLU A CA 1
ATOM 866 C C . GLU A 1 109 ? -11.328 5.737 9.707 1.00 88.00 109 GLU A C 1
ATOM 868 O O . GLU A 1 109 ? -12.319 6.479 9.713 1.00 88.00 109 GLU A O 1
ATOM 873 N N . THR A 1 110 ? -10.089 6.233 9.660 1.00 88.69 110 THR A N 1
ATOM 874 C CA . THR A 1 110 ? -9.793 7.666 9.829 1.00 88.69 110 THR A CA 1
ATOM 875 C C . THR A 1 110 ? -9.624 8.422 8.510 1.00 88.69 110 THR A C 1
ATOM 877 O O . THR A 1 110 ? -9.839 9.640 8.477 1.00 88.69 110 THR A O 1
ATOM 880 N N . GLY A 1 111 ? -9.288 7.726 7.419 1.00 89.94 111 GLY A N 1
ATOM 881 C CA . GLY A 1 111 ? -8.906 8.306 6.127 1.00 89.94 111 GLY A CA 1
ATOM 882 C C . GLY A 1 111 ? -7.505 8.926 6.125 1.00 89.94 111 GLY A C 1
ATOM 883 O O . GLY A 1 111 ? -7.161 9.649 5.192 1.00 89.94 111 GLY A O 1
ATOM 884 N N . GLU A 1 112 ? -6.709 8.727 7.176 1.00 91.75 112 GLU A N 1
ATOM 885 C CA . GLU A 1 112 ? -5.397 9.362 7.324 1.00 91.75 112 GLU A CA 1
ATOM 886 C C . GLU A 1 112 ? -4.300 8.577 6.617 1.00 91.75 112 GLU A C 1
ATOM 888 O O . GLU A 1 112 ? -4.262 7.345 6.675 1.00 91.75 112 GLU A O 1
ATOM 893 N N . LEU A 1 113 ? -3.394 9.310 5.964 1.00 92.94 113 LEU A N 1
ATOM 894 C CA . LEU A 1 113 ? -2.232 8.740 5.297 1.00 92.94 113 LEU A CA 1
ATOM 895 C C . LEU A 1 113 ? -1.321 8.056 6.325 1.00 92.94 113 LEU A C 1
ATOM 897 O O . LEU A 1 113 ? -0.839 8.690 7.263 1.00 92.94 113 LEU A O 1
ATOM 901 N N . GLN A 1 114 ? -1.078 6.768 6.127 1.00 93.75 114 GLN A N 1
ATOM 902 C CA . GLN A 1 114 ? -0.199 5.956 6.949 1.00 93.75 114 GLN A CA 1
ATOM 903 C C . GLN A 1 114 ? 1.218 5.997 6.375 1.00 93.75 114 GLN A C 1
ATOM 905 O O . GLN A 1 114 ? 1.446 5.736 5.193 1.00 93.75 114 GLN A O 1
ATOM 910 N N . LEU A 1 115 ? 2.181 6.341 7.227 1.00 92.88 115 LEU A N 1
ATOM 911 C CA . LEU A 1 115 ? 3.591 6.456 6.863 1.00 92.88 115 LEU A CA 1
ATOM 912 C C . LEU A 1 115 ? 4.388 5.375 7.581 1.00 92.88 1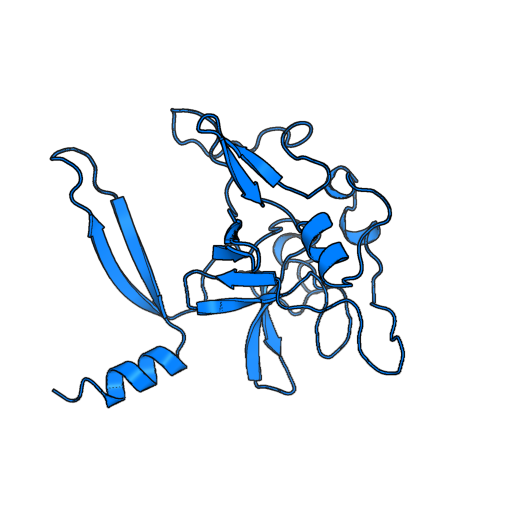15 LEU A C 1
ATOM 914 O O . LEU A 1 115 ? 4.152 5.106 8.760 1.00 92.88 115 LEU A O 1
ATOM 918 N N . SER A 1 116 ? 5.346 4.762 6.894 1.00 89.62 116 SER A N 1
ATOM 919 C CA . SER A 1 116 ? 6.218 3.769 7.515 1.00 89.62 116 SER A CA 1
ATOM 920 C C . SER A 1 116 ? 6.996 4.358 8.702 1.00 89.62 116 SER A C 1
ATOM 922 O O . SER A 1 116 ? 7.460 5.507 8.695 1.00 89.62 116 SER A O 1
ATOM 924 N N . ARG A 1 117 ? 7.209 3.533 9.732 1.00 82.19 117 ARG A N 1
ATOM 925 C CA . ARG A 1 117 ? 7.927 3.952 10.945 1.00 82.19 117 ARG A CA 1
ATOM 926 C C . ARG A 1 117 ? 9.390 4.280 10.697 1.00 82.19 117 ARG A C 1
ATOM 928 O O . ARG A 1 117 ? 9.945 5.158 11.347 1.00 82.19 117 ARG A O 1
ATOM 935 N N . ARG A 1 118 ? 10.011 3.606 9.731 1.00 70.88 118 ARG A N 1
ATOM 936 C CA . ARG A 1 118 ? 11.441 3.744 9.433 1.00 70.88 118 ARG A CA 1
ATOM 937 C C . ARG A 1 118 ? 11.814 5.107 8.842 1.00 70.88 118 ARG A C 1
ATOM 939 O O . ARG A 1 118 ? 12.981 5.478 8.916 1.00 70.88 118 ARG A O 1
ATOM 946 N N . TYR A 1 119 ? 10.849 5.827 8.272 1.00 70.50 119 TYR A N 1
ATOM 947 C CA . TYR A 1 119 ? 11.056 7.171 7.734 1.00 70.50 119 TYR A CA 1
ATOM 948 C C . TYR A 1 119 ? 10.578 8.266 8.706 1.00 70.50 119 TYR A C 1
ATOM 950 O O . TYR A 1 119 ? 11.272 9.264 8.883 1.00 70.50 119 TYR A O 1
ATOM 958 N N . CYS A 1 120 ? 9.438 8.073 9.389 1.00 65.00 120 CYS A N 1
ATOM 959 C CA . CYS A 1 120 ? 8.795 9.119 10.206 1.00 65.00 120 CYS A CA 1
ATOM 960 C C . CYS A 1 120 ? 8.835 8.915 11.739 1.00 65.00 120 CYS A C 1
ATOM 962 O O . CYS A 1 120 ? 8.214 9.703 12.460 1.00 65.00 120 CYS A O 1
ATOM 964 N N . ASN A 1 121 ? 9.548 7.901 12.251 1.00 68.50 121 ASN A N 1
ATOM 965 C CA . ASN A 1 121 ? 9.682 7.568 13.681 1.00 68.50 121 ASN A CA 1
ATOM 966 C C . ASN A 1 121 ? 8.357 7.699 14.469 1.00 68.50 121 ASN A C 1
ATOM 968 O O . ASN A 1 121 ? 7.374 7.052 14.121 1.00 68.50 121 ASN A O 1
ATOM 972 N N . ASP A 1 122 ? 8.322 8.525 15.520 1.00 66.44 122 ASP A N 1
ATOM 973 C CA . ASP A 1 122 ? 7.221 8.632 16.495 1.00 66.44 122 ASP A CA 1
ATOM 974 C C . ASP A 1 122 ? 5.937 9.272 15.937 1.00 66.44 122 ASP A C 1
ATOM 976 O O . ASP A 1 122 ? 4.938 9.376 16.644 1.00 66.44 122 ASP A O 1
ATOM 980 N N . SER A 1 123 ? 5.946 9.711 14.674 1.00 71.62 123 SER A N 1
ATOM 981 C CA . SER A 1 123 ? 4.788 10.360 14.042 1.00 71.62 123 SER A CA 1
ATOM 982 C C . SER A 1 123 ? 3.800 9.371 13.417 1.00 71.62 123 SER A C 1
ATOM 984 O O . SER A 1 123 ? 2.746 9.794 12.947 1.00 71.62 123 SER A O 1
ATOM 986 N N . THR A 1 124 ? 4.129 8.075 13.371 1.00 83.62 124 THR A N 1
ATOM 987 C CA . THR A 1 124 ? 3.250 7.040 12.813 1.00 83.62 124 THR A CA 1
ATOM 988 C C . THR A 1 124 ? 2.695 6.105 13.881 1.00 83.62 124 THR A C 1
ATOM 990 O O . THR A 1 124 ? 3.335 5.828 14.894 1.00 83.62 124 THR A O 1
ATOM 993 N N . GLN A 1 125 ? 1.498 5.587 13.616 1.00 88.12 125 GLN A N 1
ATOM 994 C CA . GLN A 1 125 ? 0.856 4.532 14.398 1.00 88.12 125 GLN A CA 1
ATOM 995 C C . GLN A 1 125 ? 1.220 3.126 13.897 1.00 88.12 125 GLN A C 1
ATOM 997 O O . GLN A 1 125 ? 0.821 2.141 14.517 1.00 88.12 125 GLN A O 1
ATOM 1002 N N . LEU A 1 126 ? 1.943 3.026 12.775 1.00 93.31 126 LEU A N 1
ATOM 1003 C CA . LEU A 1 126 ? 2.390 1.749 12.233 1.00 93.31 126 LEU A CA 1
ATOM 100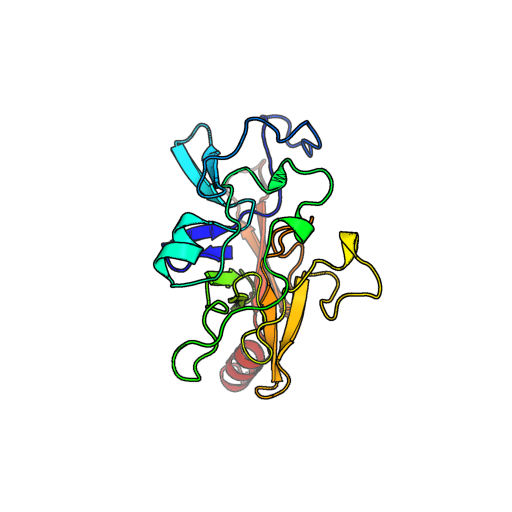4 C C . LEU A 1 126 ? 3.541 1.164 13.060 1.00 93.31 126 LEU A C 1
ATOM 1006 O O . LEU A 1 126 ? 4.424 1.875 13.549 1.00 93.31 126 LEU A O 1
ATOM 1010 N N . ASP A 1 127 ? 3.553 -0.155 13.170 1.00 93.25 127 ASP A N 1
ATOM 1011 C CA . ASP A 1 127 ? 4.651 -0.927 13.728 1.00 93.25 127 ASP A CA 1
ATOM 1012 C C . ASP A 1 127 ? 5.820 -1.085 12.734 1.00 93.25 127 ASP A C 1
ATOM 1014 O O . ASP A 1 127 ? 5.849 -0.507 11.642 1.00 93.25 127 ASP A O 1
ATOM 1018 N N . GLU A 1 128 ? 6.833 -1.854 13.128 1.00 89.94 128 GLU A N 1
ATOM 1019 C CA . GLU A 1 128 ? 8.029 -2.122 12.328 1.00 89.94 128 GLU A CA 1
ATOM 1020 C C . GLU A 1 128 ? 7.767 -2.846 10.994 1.00 89.94 128 GLU A C 1
ATOM 1022 O O . GLU A 1 128 ? 8.618 -2.778 10.103 1.00 89.94 128 GLU A O 1
ATOM 1027 N N . CYS A 1 129 ? 6.608 -3.495 10.838 1.00 91.69 129 CYS A N 1
ATOM 1028 C CA . CYS A 1 129 ? 6.210 -4.226 9.634 1.00 91.69 129 CYS A CA 1
ATOM 1029 C C . CYS A 1 129 ? 5.273 -3.419 8.723 1.00 91.69 129 CYS A C 1
ATOM 1031 O O . CYS A 1 129 ? 4.744 -3.979 7.764 1.00 91.69 129 CYS A O 1
ATOM 1033 N N . ASN A 1 130 ? 5.079 -2.120 8.985 1.00 94.06 130 ASN A N 1
ATOM 1034 C CA . ASN A 1 130 ? 4.053 -1.273 8.364 1.00 94.06 130 ASN A CA 1
ATOM 1035 C C . ASN A 1 130 ? 2.616 -1.736 8.644 1.00 94.06 130 ASN A C 1
ATOM 1037 O O . ASN A 1 130 ? 1.743 -1.581 7.789 1.00 94.06 130 ASN A O 1
ATOM 1041 N N . GLY A 1 131 ? 2.344 -2.322 9.806 1.00 95.31 131 GLY A N 1
ATOM 1042 C CA . GLY A 1 131 ? 0.989 -2.703 10.183 1.00 95.31 131 GLY A CA 1
ATOM 1043 C C . GLY A 1 131 ? 0.510 -2.035 11.460 1.00 95.31 131 GLY A C 1
ATOM 1044 O O . GLY A 1 131 ? 1.286 -1.469 12.224 1.00 95.31 131 GLY A O 1
ATOM 1045 N N . LYS A 1 132 ? -0.798 -2.088 11.691 1.00 95.31 132 LYS A N 1
ATOM 1046 C CA . LYS A 1 132 ? -1.409 -1.757 12.981 1.00 95.31 132 LYS A CA 1
ATOM 1047 C C . LYS A 1 132 ? -2.745 -2.468 13.140 1.00 95.31 132 LYS A C 1
ATOM 1049 O O . LYS A 1 132 ? -3.294 -3.015 12.186 1.00 95.31 132 LYS A O 1
ATOM 1054 N N . TYR A 1 133 ? -3.273 -2.439 14.357 1.00 94.94 133 TYR A N 1
ATOM 1055 C CA . TYR A 1 133 ? -4.647 -2.846 14.615 1.00 94.94 133 TYR A CA 1
ATOM 1056 C C . TYR A 1 133 ? -5.597 -1.701 14.264 1.00 94.94 133 TYR A C 1
ATOM 1058 O O . TYR A 1 133 ? -5.365 -0.561 14.665 1.00 94.94 133 TYR A O 1
ATOM 1066 N N . LEU A 1 134 ? -6.655 -2.017 13.524 1.00 92.50 134 LEU A N 1
ATOM 1067 C CA . LEU A 1 134 ? -7.792 -1.123 13.321 1.00 92.50 134 LEU A CA 1
ATOM 1068 C C . LEU A 1 134 ? -8.592 -1.016 14.626 1.00 92.50 134 LEU A C 1
ATOM 1070 O O . LEU A 1 134 ? -8.840 -2.032 15.282 1.00 92.50 134 LEU A O 1
ATOM 1074 N N . GLU A 1 135 ? -8.991 0.193 15.012 1.00 90.94 135 GLU A N 1
ATOM 1075 C CA . GLU A 1 135 ? -9.589 0.471 16.320 1.00 90.94 135 GLU A CA 1
ATOM 1076 C C . GLU A 1 135 ? -10.985 -0.141 16.455 1.00 90.94 135 GLU A C 1
ATOM 1078 O O . GLU A 1 135 ? -11.303 -0.716 17.498 1.00 90.94 135 GLU A O 1
ATOM 1083 N N . ASN A 1 136 ? -11.815 -0.077 15.408 1.00 89.25 136 ASN A N 1
ATOM 1084 C CA . ASN A 1 136 ? -13.199 -0.551 15.497 1.00 89.25 136 ASN A CA 1
ATOM 1085 C C . ASN A 1 136 ? -13.303 -2.072 15.380 1.00 89.25 136 ASN A C 1
ATOM 1087 O O . ASN A 1 136 ? -14.164 -2.684 16.009 1.00 89.25 136 ASN A O 1
ATOM 1091 N N . SER A 1 137 ? -12.466 -2.686 14.540 1.00 88.44 137 SER A N 1
ATOM 1092 C CA . SER A 1 137 ? -12.535 -4.131 14.271 1.00 88.44 137 SER A CA 1
ATOM 1093 C C . SER A 1 137 ? -11.574 -4.967 15.115 1.00 88.44 137 SER A C 1
ATOM 1095 O O . SER A 1 137 ? -11.792 -6.168 15.263 1.00 88.44 137 SER A O 1
ATOM 1097 N N . GLY A 1 138 ? -10.500 -4.372 15.643 1.00 91.06 138 GLY A N 1
ATOM 1098 C CA . GLY A 1 138 ? -9.411 -5.111 16.283 1.00 91.06 138 GLY A CA 1
ATOM 1099 C C . GLY A 1 138 ? -8.613 -5.993 15.316 1.00 91.06 138 GLY A C 1
ATOM 1100 O O . GLY A 1 138 ? -7.826 -6.827 15.761 1.00 91.06 138 GLY A O 1
ATOM 1101 N N . LEU A 1 139 ? -8.806 -5.841 14.001 1.00 90.50 139 LEU A N 1
ATOM 1102 C CA . LEU A 1 139 ? -8.070 -6.581 12.983 1.00 90.50 139 LEU A CA 1
ATOM 1103 C C . LEU A 1 139 ? -6.689 -5.956 12.782 1.00 90.50 139 LEU A C 1
ATOM 1105 O O . LEU A 1 139 ? -6.578 -4.751 12.559 1.00 90.50 139 LEU A O 1
ATOM 1109 N N . TYR A 1 140 ? -5.642 -6.779 12.813 1.00 94.81 140 TYR A N 1
ATOM 1110 C CA . TYR A 1 140 ? -4.320 -6.351 12.370 1.00 94.81 140 TYR A CA 1
ATOM 1111 C C . TYR A 1 140 ? -4.278 -6.288 10.842 1.00 94.81 140 TYR A C 1
ATOM 1113 O O . TYR A 1 140 ? -4.636 -7.256 10.168 1.00 94.81 140 TYR A O 1
ATOM 1121 N N . VAL A 1 141 ? -3.833 -5.161 10.295 1.00 96.06 141 VAL A N 1
ATOM 1122 C CA . VAL A 1 141 ? -3.706 -4.950 8.852 1.00 96.06 141 VAL A CA 1
ATOM 1123 C C . VAL A 1 141 ? -2.357 -4.319 8.535 1.00 96.06 141 VAL A C 1
ATOM 1125 O O . VAL A 1 141 ? -1.819 -3.546 9.329 1.00 96.06 141 VAL A O 1
ATOM 1128 N N . TYR A 1 142 ? -1.829 -4.628 7.358 1.00 97.06 142 TYR A N 1
ATOM 1129 C CA . TYR A 1 142 ? -0.679 -3.940 6.791 1.00 97.06 142 TYR A CA 1
ATOM 1130 C C . TYR A 1 142 ? -1.104 -2.765 5.925 1.00 97.06 142 TYR A C 1
ATOM 1132 O O . TYR A 1 142 ? -2.160 -2.803 5.297 1.00 97.06 142 TYR A O 1
ATOM 1140 N N . PHE A 1 143 ? -0.222 -1.782 5.797 1.00 96.38 143 PHE A N 1
ATOM 1141 C CA . PHE A 1 143 ? -0.387 -0.639 4.915 1.00 96.38 143 PHE A CA 1
ATOM 1142 C C . PHE A 1 143 ? 0.743 -0.583 3.890 1.00 96.38 143 PHE A C 1
ATOM 1144 O O . PHE A 1 143 ? 1.925 -0.764 4.204 1.00 96.38 143 PHE A O 1
ATOM 1151 N N . LEU A 1 144 ? 0.372 -0.296 2.644 1.00 96.06 144 LEU A N 1
ATOM 1152 C CA . LEU A 1 144 ? 1.305 0.301 1.696 1.00 96.06 144 LEU A CA 1
ATOM 1153 C C . LEU A 1 144 ? 1.708 1.684 2.226 1.00 96.06 144 LEU A C 1
ATOM 1155 O O . LEU A 1 144 ? 0.894 2.376 2.824 1.00 96.06 144 LEU A O 1
ATOM 1159 N N . SER A 1 145 ? 2.944 2.106 2.004 1.00 93.62 145 SER A N 1
ATOM 1160 C CA . SER A 1 145 ? 3.454 3.384 2.509 1.00 93.62 145 SER A CA 1
ATOM 1161 C C . SER A 1 145 ? 4.016 4.210 1.355 1.00 93.62 145 SER A C 1
ATOM 1163 O O . SER A 1 145 ? 4.657 3.639 0.473 1.00 93.62 145 SER A O 1
ATOM 1165 N N . PRO A 1 146 ? 3.839 5.544 1.346 1.00 92.19 146 PRO A N 1
ATOM 1166 C CA . PRO A 1 146 ? 4.480 6.429 0.377 1.00 92.19 146 PRO A CA 1
ATOM 1167 C C . PRO A 1 146 ? 5.948 6.706 0.732 1.00 92.19 146 PRO A C 1
ATOM 1169 O O . PRO A 1 146 ? 6.606 7.482 0.058 1.00 92.19 146 PRO A O 1
ATOM 1172 N N . VAL A 1 147 ? 6.479 6.106 1.796 1.00 89.00 147 VAL A N 1
ATOM 1173 C CA . VAL A 1 147 ? 7.875 6.241 2.231 1.00 89.00 147 VAL A CA 1
ATOM 1174 C C . VAL A 1 147 ? 8.455 4.878 2.582 1.00 89.00 147 VAL A C 1
ATOM 1176 O O . VAL A 1 147 ? 7.731 3.980 3.013 1.00 89.00 147 VAL A O 1
ATOM 1179 N N . TYR A 1 148 ? 9.766 4.707 2.406 1.00 86.62 148 TYR A N 1
ATOM 1180 C CA . TYR A 1 148 ? 10.422 3.420 2.637 1.00 86.62 148 TYR A CA 1
ATOM 1181 C C . TYR A 1 148 ? 10.308 2.959 4.108 1.00 86.62 148 TYR A C 1
ATOM 1183 O O . TYR A 1 148 ? 10.554 3.758 5.011 1.00 86.62 148 TYR A O 1
ATOM 1191 N N . PRO A 1 149 ? 10.022 1.674 4.394 1.00 88.31 149 PRO A N 1
ATOM 1192 C CA . PRO A 1 149 ? 9.673 0.622 3.440 1.00 88.31 149 PRO A CA 1
ATOM 1193 C C . PRO A 1 149 ? 8.287 0.856 2.819 1.00 88.31 149 PRO A C 1
ATOM 1195 O O . PRO A 1 149 ? 7.330 1.100 3.539 1.00 88.31 149 PRO A O 1
ATOM 1198 N N . TYR A 1 150 ? 8.177 0.788 1.488 1.00 91.25 150 TYR A N 1
ATOM 1199 C CA . TYR A 1 150 ? 6.925 1.061 0.759 1.00 91.25 150 TYR A CA 1
ATOM 1200 C C . TYR A 1 150 ? 5.887 -0.065 0.889 1.00 91.25 150 TYR A C 1
ATOM 1202 O O . TYR A 1 150 ? 4.681 0.158 0.806 1.00 91.25 150 TYR A O 1
ATOM 1210 N N . LEU A 1 151 ? 6.377 -1.284 1.104 1.00 92.94 151 LEU A N 1
ATOM 1211 C CA . LEU A 1 151 ? 5.614 -2.508 1.333 1.00 92.94 151 LEU A CA 1
ATOM 1212 C C . LEU A 1 151 ? 5.970 -3.071 2.713 1.00 92.94 151 LEU A C 1
ATOM 1214 O O . LEU A 1 151 ? 7.061 -2.764 3.205 1.00 92.94 151 LEU A O 1
ATOM 1218 N N . PRO A 1 152 ? 5.122 -3.927 3.311 1.00 92.69 152 PRO A N 1
ATOM 1219 C CA . PRO A 1 152 ? 5.447 -4.620 4.555 1.00 92.69 152 PRO A CA 1
ATOM 1220 C C . PRO A 1 152 ? 6.797 -5.334 4.476 1.00 92.69 152 PRO A C 1
ATOM 1222 O O . PRO A 1 152 ? 7.038 -6.145 3.578 1.00 92.69 152 PRO A O 1
ATOM 1225 N N . SER A 1 153 ? 7.685 -5.001 5.409 1.00 87.88 153 SER A N 1
ATOM 1226 C CA . SER A 1 153 ? 9.068 -5.493 5.466 1.00 87.88 153 SER A CA 1
ATOM 1227 C C . SER A 1 153 ? 9.213 -6.792 6.266 1.00 87.88 153 SER A C 1
ATOM 1229 O O . SER A 1 153 ? 10.235 -7.471 6.158 1.00 87.88 153 SER A O 1
ATOM 1231 N N . CYS A 1 154 ? 8.202 -7.140 7.062 1.00 89.38 154 CYS A N 1
ATOM 1232 C CA . CYS A 1 154 ? 8.142 -8.348 7.874 1.00 89.38 154 CYS A CA 1
ATOM 1233 C C . CYS A 1 154 ? 6.709 -8.871 8.010 1.00 89.38 154 CYS A C 1
ATOM 1235 O O . CYS A 1 154 ? 5.753 -8.220 7.591 1.00 89.38 154 CYS A O 1
ATOM 1237 N N . PHE A 1 155 ? 6.590 -10.074 8.575 1.00 91.69 155 PHE A N 1
ATOM 1238 C CA . PHE A 1 155 ? 5.318 -10.715 8.882 1.00 91.69 155 PHE A CA 1
ATOM 1239 C C . PHE A 1 155 ? 5.062 -10.725 10.391 1.00 91.69 155 PHE A C 1
ATOM 1241 O O . PHE A 1 155 ? 5.971 -10.950 11.190 1.00 91.69 155 PHE A O 1
ATOM 1248 N N . ARG A 1 156 ? 3.804 -10.500 10.755 1.00 90.81 156 ARG A N 1
ATOM 1249 C CA . ARG A 1 156 ? 3.250 -10.445 12.106 1.00 90.81 156 ARG A CA 1
ATOM 1250 C C . ARG A 1 156 ? 2.604 -11.765 12.490 1.00 90.81 156 ARG A C 1
ATOM 1252 O O . ARG A 1 156 ? 2.497 -12.067 13.679 1.00 90.81 156 ARG A O 1
ATOM 1259 N N . GLY A 1 157 ? 2.146 -12.534 11.500 1.00 84.44 157 GLY A N 1
ATOM 1260 C CA . GLY A 1 157 ? 1.624 -13.872 11.729 1.00 84.44 157 GLY A CA 1
ATOM 1261 C C . GLY A 1 157 ? 2.631 -14.742 12.464 1.00 84.44 157 GLY A C 1
ATOM 1262 O O . GLY A 1 157 ? 3.840 -14.514 12.447 1.00 84.44 157 GLY A O 1
ATOM 1263 N N . THR A 1 158 ? 2.117 -15.755 13.145 1.00 82.38 158 THR A N 1
ATOM 1264 C CA . THR A 1 158 ? 2.979 -16.694 13.856 1.00 82.38 158 THR A CA 1
ATOM 1265 C C . THR A 1 158 ? 3.578 -17.658 12.842 1.00 82.38 158 THR A C 1
ATOM 1267 O O . THR A 1 158 ? 2.855 -18.220 12.017 1.00 82.38 158 THR A O 1
ATOM 1270 N N . GLU A 1 159 ? 4.894 -17.853 12.909 1.00 76.69 159 GLU A N 1
ATOM 1271 C CA . GLU A 1 159 ? 5.583 -18.901 12.160 1.00 76.69 159 GLU A CA 1
ATOM 1272 C C . GLU A 1 159 ? 5.012 -20.264 12.577 1.00 76.69 159 GLU A C 1
ATOM 1274 O O . GLU A 1 159 ? 5.103 -20.662 13.739 1.00 76.69 159 GLU A O 1
ATOM 1279 N N . ILE A 1 160 ? 4.397 -20.971 11.631 1.00 69.69 160 ILE A N 1
ATOM 1280 C CA . ILE A 1 160 ? 3.768 -22.279 11.874 1.00 69.69 160 ILE A CA 1
ATOM 1281 C C . ILE A 1 160 ? 4.621 -23.455 11.405 1.00 69.69 160 ILE A C 1
ATOM 1283 O O . ILE A 1 160 ? 4.299 -24.606 11.692 1.00 69.69 160 ILE A O 1
ATOM 1287 N N . GLY A 1 161 ? 5.707 -23.183 10.688 1.00 64.31 161 GLY A N 1
ATOM 1288 C CA . GLY A 1 161 ? 6.617 -24.208 10.212 1.00 64.31 161 GLY A CA 1
ATOM 1289 C C . GLY A 1 161 ? 7.550 -23.709 9.121 1.00 64.31 161 GLY A C 1
ATOM 1290 O O . GLY A 1 161 ? 7.329 -22.676 8.485 1.00 64.31 161 GLY A O 1
ATOM 1291 N N . LYS A 1 162 ? 8.597 -24.498 8.902 1.00 62.44 162 LYS A N 1
ATOM 1292 C CA . LYS A 1 162 ? 9.565 -24.336 7.825 1.00 62.44 162 LYS A CA 1
ATOM 1293 C C . LYS A 1 162 ? 9.427 -25.524 6.894 1.00 62.44 162 LYS A C 1
ATOM 1295 O O . LYS A 1 162 ? 9.648 -26.655 7.318 1.00 62.44 162 LYS A O 1
ATOM 1300 N N . PHE A 1 163 ? 9.096 -25.262 5.639 1.00 56.09 163 PHE A N 1
ATOM 1301 C CA . PHE A 1 163 ? 9.205 -26.262 4.589 1.00 56.09 163 PHE A CA 1
ATOM 1302 C C . PHE A 1 163 ? 10.546 -26.062 3.895 1.00 56.09 163 PHE A C 1
ATOM 1304 O O . PHE A 1 163 ? 10.915 -24.946 3.523 1.00 56.09 163 PHE A O 1
ATOM 1311 N N . VAL A 1 164 ? 11.303 -27.147 3.782 1.00 56.53 164 VAL A N 1
ATOM 1312 C CA . VAL A 1 164 ? 12.536 -27.179 3.001 1.00 56.53 164 VAL A CA 1
ATOM 1313 C C . VAL A 1 164 ? 12.176 -27.856 1.696 1.00 56.53 164 VAL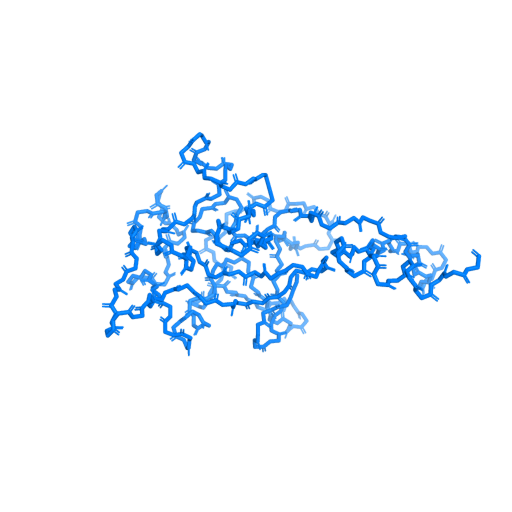 A C 1
ATOM 1315 O O . VAL A 1 164 ? 11.840 -29.040 1.700 1.00 56.53 164 VAL A O 1
ATOM 1318 N N . ASP A 1 165 ? 12.204 -27.098 0.605 1.00 47.81 165 ASP A N 1
ATOM 1319 C CA . ASP A 1 165 ? 12.043 -27.695 -0.713 1.00 47.81 165 ASP A CA 1
ATOM 1320 C C . ASP A 1 165 ? 13.400 -28.235 -1.183 1.00 47.81 165 ASP A C 1
ATOM 1322 O O . ASP A 1 165 ? 14.417 -27.529 -1.157 1.00 47.81 165 ASP A O 1
ATOM 1326 N N . HIS A 1 166 ? 13.427 -29.512 -1.558 1.00 51.31 166 HIS A N 1
ATOM 1327 C CA . HIS A 1 166 ? 14.622 -30.213 -2.020 1.00 51.31 166 HIS A CA 1
ATOM 1328 C C . HIS A 1 166 ? 14.609 -30.262 -3.548 1.00 51.31 166 HIS A C 1
ATOM 1330 O O . HIS A 1 166 ? 14.308 -31.290 -4.147 1.00 51.31 166 HIS A O 1
ATOM 1336 N N . TYR A 1 167 ? 14.941 -29.137 -4.184 1.00 49.06 167 TYR A N 1
ATOM 1337 C CA . TYR A 1 167 ? 14.907 -29.030 -5.646 1.00 49.06 167 TYR A CA 1
ATOM 1338 C C . TYR A 1 167 ? 16.126 -29.700 -6.324 1.00 49.06 167 TYR A C 1
ATOM 1340 O O . TYR A 1 167 ? 16.034 -30.135 -7.468 1.00 49.06 167 TYR A O 1
ATOM 1348 N N . SER A 1 168 ? 17.267 -29.819 -5.624 1.00 46.03 168 SER A N 1
ATOM 1349 C CA . SER A 1 168 ? 18.426 -30.671 -5.975 1.00 46.03 168 SER A CA 1
ATOM 1350 C C . SER A 1 168 ? 19.434 -30.742 -4.810 1.00 46.03 168 SER A C 1
ATOM 1352 O O . SER A 1 168 ? 19.329 -29.955 -3.867 1.00 46.03 168 SER A O 1
ATOM 1354 N N . GLU A 1 169 ? 20.426 -31.647 -4.868 1.00 53.78 169 GLU A N 1
ATOM 1355 C CA . GLU A 1 169 ? 21.429 -31.889 -3.803 1.00 53.78 169 GLU A CA 1
ATOM 1356 C C . GLU A 1 169 ? 22.178 -30.628 -3.309 1.00 53.78 169 GLU A C 1
ATOM 1358 O O . GLU A 1 169 ? 22.695 -30.636 -2.194 1.00 53.78 169 GLU A O 1
ATOM 1363 N N . ASN A 1 170 ? 22.176 -29.524 -4.072 1.00 45.62 170 ASN A N 1
ATOM 1364 C CA . ASN A 1 170 ? 22.947 -28.310 -3.774 1.00 45.62 170 ASN A CA 1
ATOM 1365 C C . ASN A 1 170 ? 22.119 -27.023 -3.581 1.00 45.62 170 ASN A C 1
ATOM 1367 O O . ASN A 1 170 ? 22.702 -25.948 -3.444 1.00 45.62 170 ASN A O 1
ATOM 1371 N N . SER A 1 171 ? 20.782 -27.081 -3.542 1.00 48.19 171 SER A N 1
ATOM 1372 C CA . SER A 1 171 ? 19.941 -25.878 -3.383 1.00 48.19 171 SER A CA 1
ATOM 1373 C C . SER A 1 171 ? 18.872 -26.097 -2.315 1.00 48.19 171 SER A C 1
ATOM 1375 O O . SER A 1 171 ? 17.901 -26.815 -2.543 1.00 48.19 171 SER A O 1
ATOM 1377 N N . LYS A 1 172 ? 19.042 -25.477 -1.140 1.00 45.41 172 LYS A N 1
ATOM 1378 C CA . LYS A 1 172 ? 18.025 -25.458 -0.078 1.00 45.41 172 LYS A CA 1
ATOM 1379 C C . LYS A 1 172 ? 17.298 -24.121 -0.110 1.00 45.41 172 LYS A C 1
ATOM 1381 O O . LYS A 1 172 ? 17.856 -23.115 0.321 1.00 45.41 172 LYS A O 1
ATOM 1386 N N . PHE A 1 173 ? 16.053 -24.121 -0.574 1.00 49.94 173 PHE A N 1
ATOM 1387 C CA . PHE A 1 173 ? 15.147 -22.997 -0.363 1.00 49.94 173 PHE A CA 1
ATOM 1388 C C . PHE A 1 173 ? 14.298 -23.288 0.871 1.00 49.94 173 PHE A C 1
ATOM 1390 O O . PHE A 1 173 ? 13.653 -24.333 0.969 1.00 49.94 173 PHE A O 1
ATOM 1397 N N . GLN A 1 174 ? 14.345 -22.382 1.845 1.00 48.56 174 GLN A N 1
ATOM 1398 C CA . GLN A 1 174 ? 13.557 -22.489 3.064 1.00 48.56 174 GLN A CA 1
ATOM 1399 C C . GLN A 1 174 ? 12.370 -21.536 2.968 1.00 48.56 174 GLN A C 1
ATOM 1401 O O . GLN A 1 174 ? 12.530 -20.319 3.047 1.00 48.56 174 GLN A O 1
ATOM 1406 N N . CYS A 1 175 ? 11.175 -22.094 2.802 1.00 51.41 175 CYS A N 1
ATOM 1407 C CA . CYS A 1 175 ? 9.934 -21.337 2.866 1.00 51.41 175 CYS A CA 1
ATOM 1408 C C . CYS A 1 175 ? 9.416 -21.374 4.306 1.00 51.41 175 CYS A C 1
ATOM 1410 O O . CYS A 1 175 ? 9.234 -22.447 4.886 1.00 51.41 175 CYS A O 1
ATOM 1412 N N . ILE A 1 176 ? 9.192 -20.200 4.894 1.00 57.19 176 ILE A N 1
ATOM 1413 C CA . ILE A 1 176 ? 8.576 -20.073 6.215 1.00 57.19 176 ILE A CA 1
ATOM 1414 C C . ILE A 1 176 ? 7.091 -19.794 6.004 1.00 57.19 176 ILE A C 1
ATOM 1416 O O . ILE A 1 176 ? 6.729 -18.829 5.329 1.00 57.19 176 ILE A O 1
ATOM 1420 N N . CYS A 1 177 ? 6.239 -20.651 6.557 1.00 58.19 177 CYS A N 1
ATOM 1421 C CA . CYS A 1 177 ? 4.799 -20.446 6.536 1.00 58.19 177 CYS A CA 1
ATOM 1422 C C . CYS A 1 177 ? 4.374 -19.689 7.786 1.00 58.19 177 CYS A C 1
ATOM 1424 O O . CYS A 1 177 ? 4.787 -20.010 8.903 1.00 58.19 177 CYS A O 1
ATOM 1426 N N . PHE A 1 178 ? 3.494 -18.720 7.591 1.00 61.94 178 PHE A N 1
ATOM 1427 C CA . PHE A 1 178 ? 2.928 -17.920 8.659 1.00 61.94 178 PHE A CA 1
ATOM 1428 C C . PHE A 1 178 ? 1.407 -18.018 8.586 1.00 61.94 178 PHE A C 1
ATOM 1430 O O . PHE A 1 178 ? 0.840 -18.086 7.496 1.00 61.94 178 PHE A O 1
ATOM 1437 N N . LEU A 1 179 ? 0.747 -18.039 9.739 1.00 61.84 179 LEU A N 1
ATOM 1438 C CA . LEU A 1 179 ? -0.708 -17.940 9.820 1.00 61.84 179 LEU A CA 1
ATOM 1439 C C . LEU A 1 179 ? -1.115 -16.853 10.805 1.00 61.84 179 LEU A C 1
ATOM 1441 O O . LEU A 1 179 ? -0.421 -16.580 11.791 1.00 61.84 179 LEU A O 1
ATOM 1445 N N . THR A 1 180 ? -2.291 -16.285 10.562 1.00 63.47 180 THR A N 1
ATOM 1446 C CA . THR A 1 180 ? -2.974 -15.432 11.530 1.00 63.47 180 THR A CA 1
ATOM 1447 C C . THR A 1 180 ? -3.320 -16.236 12.786 1.00 63.47 180 THR A C 1
ATOM 1449 O O . THR A 1 180 ? -3.557 -17.449 12.735 1.00 63.47 180 THR A O 1
ATOM 1452 N N . SER A 1 181 ? -3.373 -15.561 13.936 1.00 64.44 181 SER A N 1
ATOM 1453 C CA . SER A 1 181 ? -3.733 -16.187 15.216 1.00 64.44 181 SER A CA 1
ATOM 1454 C C . SER A 1 181 ? -5.097 -16.889 15.168 1.00 64.44 181 SER A C 1
ATOM 1456 O O . SER A 1 181 ? -5.267 -17.943 15.784 1.00 64.44 181 SER A O 1
ATOM 1458 N N . ASP A 1 182 ? -6.047 -16.356 14.394 1.00 62.09 182 ASP A N 1
ATOM 1459 C CA . ASP A 1 182 ? -7.379 -16.943 14.219 1.00 62.09 182 ASP A CA 1
ATOM 1460 C C . ASP A 1 182 ? -7.342 -18.236 13.396 1.00 62.09 182 ASP A C 1
ATOM 1462 O O . ASP A 1 182 ? -7.948 -19.235 13.789 1.00 62.09 182 ASP A O 1
ATOM 1466 N N . HIS A 1 183 ? -6.559 -18.280 12.312 1.00 63.81 183 HIS A N 1
ATOM 1467 C CA . HIS A 1 183 ? -6.345 -19.516 11.552 1.00 63.81 183 HIS A CA 1
ATOM 1468 C C . HIS A 1 183 ? -5.606 -20.574 12.378 1.00 63.81 183 HIS A C 1
ATOM 1470 O O . HIS A 1 183 ? -5.955 -21.752 12.328 1.00 63.81 183 HIS A O 1
ATOM 1476 N N . LEU A 1 184 ? -4.642 -20.169 13.206 1.00 58.88 184 LEU A N 1
ATOM 1477 C CA . LEU A 1 184 ? -3.991 -21.052 14.177 1.00 58.88 184 LEU A CA 1
ATOM 1478 C C . LEU A 1 184 ? -4.967 -21.622 15.204 1.00 58.88 184 LEU A C 1
ATOM 1480 O O . LEU A 1 184 ? -4.869 -22.797 15.557 1.00 58.88 184 LEU A O 1
ATOM 1484 N N . ARG A 1 185 ? -5.910 -20.812 15.690 1.00 59.59 185 ARG A N 1
ATOM 1485 C CA . ARG A 1 185 ? -6.943 -21.263 16.627 1.00 59.59 185 ARG A CA 1
ATOM 1486 C C . ARG A 1 185 ? -7.874 -22.286 15.978 1.00 59.59 185 ARG A C 1
ATOM 1488 O O . ARG A 1 185 ? -8.160 -23.299 16.610 1.00 59.59 185 ARG A O 1
ATOM 1495 N N . LEU A 1 186 ? -8.282 -22.063 14.729 1.00 59.19 186 LEU A N 1
ATOM 1496 C CA . LEU A 1 186 ? -9.083 -23.018 13.956 1.00 59.19 186 LEU A CA 1
ATOM 1497 C C . LEU A 1 186 ? -8.319 -24.319 13.684 1.00 59.19 186 LEU A C 1
ATOM 1499 O O . LEU A 1 186 ? -8.858 -25.403 13.902 1.00 59.19 186 LEU A O 1
ATOM 1503 N N . LEU A 1 187 ? -7.041 -24.237 13.301 1.00 58.56 187 LEU A N 1
ATOM 1504 C CA . LEU A 1 187 ? -6.200 -25.424 13.134 1.00 58.56 187 LEU A CA 1
ATOM 1505 C C . LEU A 1 187 ? -6.045 -26.201 14.440 1.00 58.56 187 LEU A C 1
ATOM 1507 O O . LEU A 1 187 ? -6.180 -27.416 14.424 1.00 58.56 187 LEU A O 1
ATOM 1511 N N . LYS A 1 188 ? -5.838 -25.531 15.580 1.00 58.66 188 LYS A N 1
ATOM 1512 C CA . LYS A 1 188 ? -5.760 -26.194 16.894 1.00 58.66 188 LYS A CA 1
ATOM 1513 C C . LYS A 1 188 ? -7.091 -26.806 17.339 1.00 58.66 188 LYS A C 1
ATOM 1515 O O . LYS A 1 188 ? -7.082 -27.825 18.015 1.00 58.66 188 LYS A O 1
ATOM 1520 N N . GLN A 1 189 ? -8.225 -26.214 16.963 1.00 59.00 189 GLN A N 1
ATOM 1521 C CA . GLN A 1 189 ? -9.550 -26.785 17.236 1.00 59.00 189 GLN A CA 1
ATOM 1522 C C . GLN A 1 189 ? -9.839 -28.028 16.382 1.00 59.00 189 GLN A C 1
ATOM 1524 O O . GLN A 1 189 ? -10.562 -28.913 16.833 1.00 59.00 189 GLN A O 1
ATOM 1529 N N . HIS A 1 190 ? -9.254 -28.120 15.184 1.00 55.09 190 HIS A N 1
ATOM 1530 C CA . HIS A 1 190 ? -9.384 -29.279 14.297 1.00 55.09 190 HIS A CA 1
ATOM 1531 C C . HIS A 1 190 ? -8.240 -30.309 14.420 1.00 55.09 190 HIS A C 1
ATOM 1533 O O . HIS A 1 190 ? -8.431 -31.455 14.028 1.00 55.09 190 HIS A O 1
ATOM 1539 N N . MET A 1 191 ? -7.095 -29.948 15.010 1.00 46.56 191 MET A N 1
ATOM 1540 C CA . MET A 1 191 ? -5.983 -30.839 15.390 1.00 46.56 191 MET A CA 1
ATOM 1541 C C . MET A 1 191 ? -6.009 -31.189 16.887 1.00 46.56 191 MET A C 1
ATOM 1543 O O . MET A 1 191 ? -4.971 -31.214 17.543 1.00 46.56 191 MET A O 1
ATOM 1547 N N . LEU A 1 192 ? -7.186 -31.480 17.447 1.00 40.34 192 LEU A N 1
ATOM 1548 C CA . LEU A 1 192 ? -7.249 -32.271 18.678 1.00 40.34 192 LEU A CA 1
ATOM 1549 C C . LEU A 1 192 ? -6.819 -33.715 18.352 1.00 40.34 192 LEU A C 1
ATOM 1551 O O . LEU A 1 192 ? -7.655 -34.566 18.052 1.00 40.34 192 LEU A O 1
ATOM 1555 N N . ILE A 1 193 ? -5.503 -33.946 18.384 1.00 39.41 193 ILE A N 1
ATOM 1556 C CA . ILE A 1 193 ? -4.851 -35.207 18.768 1.00 39.41 193 ILE A CA 1
ATOM 1557 C C . ILE A 1 193 ? -3.976 -34.890 19.978 1.00 39.41 193 ILE A C 1
ATOM 1559 O O . ILE A 1 193 ? -3.220 -33.895 19.900 1.00 39.41 193 ILE A O 1
#

pLDDT: mean 78.79, std 17.86, range [39.41, 97.44]

Sequence (193 aa):
GFAINGVPFVHRHYDDSDGQDYSGNMNMLFDSCGGHSDPMNRYHYHIPPLCLLEANNCTTPQRADWWLALHPETQWPRKTSKHDGIQQGAALMGWALDGFPIFSPYDPETGELQLSRRYCNDSTQLDECNGKYLENSGLYVYFLSPVYPYLPSCFRGTEIGKFVDHYSENSKFQCICFLTSDHLRLLKQHMLI